Protein AF-A0A9D4ES83-F1 (afdb_monomer_lite)

Organism: Dreissena polymorpha (NCBI:txid45954)

Foldseek 3Di:
DAKAFEPVRQVPDPDRFDFAACVVVVDFDADPVRHGADFPGWGFDWDADPVQNVDTDGGIYTYHYDDPPCVLPRIDHDPVVLVVVLVVCVVDVPDPDDPLSVLSNVVVVDDDFDWFFPDQDKDKAFAQGKDKTKTKTFQDDPPPQKDWACDDDSPDSHGRPIDIDGWDDDPRMTIDIHIDTRNDNGMDIRHGD

pLDDT: mean 79.32, std 10.5, range [40.91, 94.38]

Radius of gyration: 18.33 Å; chains: 1; bounding box: 47×33×38 Å

Sequence (193 aa):
MVTTISETGLNSMSEKAEILHLDTLGLKLSTADGSLLKYCGYIEGTLCIPSMPHIALDVPILVIKDNSLNRDCPVIVGTNVIRLMRDMVSQNDSDVIPEEWNIAIASLNVTLFAAKLSSKRPVKLGPYETVSLNCVARGVNHAVANVVTENHDPSANYSVCPRVIKMQQHGNCCKIYVKVCNMTGKPIVLKPK

Secondary structure (DSSP, 8-state):
---EEEHHHHHTSSS-PPPB-GGGGT---B-TTSPBPP-SEEEEEEEEETTEEEEEEEEEEEEE---TTTTT-SEE--HHHHHHHHHHHTT-TT----HHHHHHHHGGGPPP-PEEES-SS-EEE-TT-EEEEEEEEES--TT--EEEE----TTSSS--S-EEEE--EETTEEEEEEEEE--SSS-EEE---

Structure (mmCIF, N/CA/C/O backbone):
data_AF-A0A9D4ES83-F1
#
_entry.id   AF-A0A9D4ES83-F1
#
loop_
_atom_site.group_PDB
_atom_site.id
_atom_site.type_symbol
_atom_site.label_atom_id
_atom_site.label_alt_id
_atom_site.label_comp_id
_atom_site.label_asym_id
_atom_site.label_entity_id
_atom_site.label_seq_id
_atom_site.pdbx_PDB_ins_code
_atom_site.Cartn_x
_atom_site.Cartn_y
_atom_site.Cartn_z
_atom_site.occupancy
_atom_site.B_iso_or_equiv
_atom_site.auth_seq_id
_atom_site.auth_comp_id
_atom_site.auth_asym_id
_atom_site.auth_atom_id
_atom_site.pdbx_PDB_model_num
ATOM 1 N N . MET A 1 1 ? -2.487 -4.903 -0.845 1.00 73.31 1 MET A N 1
ATOM 2 C CA . MET A 1 1 ? -2.554 -4.019 0.343 1.00 73.31 1 MET A CA 1
ATOM 3 C C . MET A 1 1 ? -3.929 -3.368 0.363 1.00 73.31 1 MET A C 1
ATOM 5 O O . MET A 1 1 ? -4.392 -2.996 -0.706 1.00 73.31 1 MET A O 1
ATOM 9 N N . VAL A 1 2 ? -4.606 -3.285 1.504 1.00 83.50 2 VAL A N 1
ATOM 10 C CA . VAL A 1 2 ? -5.899 -2.576 1.617 1.00 83.50 2 VAL A CA 1
ATOM 11 C C . VAL A 1 2 ? -5.623 -1.153 2.098 1.00 83.50 2 VAL A C 1
ATOM 13 O O . VAL A 1 2 ? -4.672 -0.967 2.853 1.00 83.50 2 VAL A O 1
ATOM 16 N N . THR A 1 3 ? -6.394 -0.168 1.637 1.00 90.12 3 THR A N 1
ATOM 17 C CA . THR A 1 3 ? -6.310 1.219 2.113 1.00 90.12 3 THR A CA 1
ATOM 18 C C . THR A 1 3 ? -6.580 1.276 3.610 1.00 90.12 3 THR A C 1
ATOM 20 O O . THR A 1 3 ? -7.524 0.648 4.093 1.00 90.12 3 THR A O 1
ATOM 23 N N . THR A 1 4 ? -5.759 2.019 4.345 1.00 91.62 4 THR A N 1
ATOM 24 C CA . THR A 1 4 ? -5.868 2.126 5.803 1.00 91.62 4 THR A CA 1
ATOM 25 C C . THR A 1 4 ? -5.910 3.573 6.265 1.00 91.62 4 THR A C 1
ATOM 27 O O . THR A 1 4 ? -5.232 4.411 5.673 1.00 91.62 4 THR A O 1
ATOM 30 N N . ILE A 1 5 ? -6.605 3.827 7.372 1.00 92.19 5 ILE A N 1
ATOM 31 C CA . ILE A 1 5 ? -6.514 5.056 8.163 1.00 92.19 5 ILE A CA 1
ATOM 32 C C . ILE A 1 5 ? -6.044 4.722 9.585 1.00 92.19 5 ILE A C 1
ATOM 34 O O . ILE A 1 5 ? -6.411 3.684 10.144 1.00 92.19 5 ILE A O 1
ATOM 38 N N . SER A 1 6 ? -5.198 5.568 10.164 1.00 92.56 6 SER A N 1
ATOM 39 C CA . SER A 1 6 ? -4.786 5.456 11.561 1.00 92.56 6 SER A CA 1
ATOM 40 C C . SER A 1 6 ? -5.933 5.823 12.503 1.00 92.56 6 SER A C 1
ATOM 42 O O . SER A 1 6 ? -6.805 6.623 12.166 1.00 92.56 6 SER A O 1
ATOM 44 N N . GLU A 1 7 ? -5.946 5.241 13.698 1.00 92.25 7 GLU A N 1
ATOM 45 C CA . GLU A 1 7 ? -6.955 5.530 14.721 1.00 92.25 7 GLU A CA 1
ATOM 46 C C . GLU A 1 7 ? -6.960 7.020 15.089 1.00 92.25 7 GLU A C 1
ATOM 48 O O . GLU A 1 7 ? -8.021 7.645 15.120 1.00 92.25 7 GLU A O 1
ATOM 53 N N . THR A 1 8 ? -5.782 7.628 15.270 1.00 91.81 8 THR A N 1
ATOM 54 C CA . THR A 1 8 ? -5.679 9.079 15.491 1.00 91.81 8 THR A CA 1
ATOM 55 C C . THR A 1 8 ? -6.139 9.881 14.270 1.00 91.81 8 THR A C 1
ATOM 57 O O . THR A 1 8 ? -6.789 10.913 14.431 1.00 91.81 8 THR A O 1
ATOM 60 N N . GLY A 1 9 ? -5.845 9.411 13.054 1.00 91.38 9 GLY A N 1
ATOM 61 C CA . GLY A 1 9 ? -6.275 10.053 11.810 1.00 91.38 9 GLY A CA 1
ATOM 62 C C . GLY A 1 9 ? -7.791 10.058 11.631 1.00 91.38 9 GLY A C 1
ATOM 63 O O . GLY A 1 9 ? -8.346 11.057 11.193 1.00 91.38 9 GLY A O 1
ATOM 64 N N . LEU A 1 10 ? -8.470 8.978 12.018 1.00 91.94 10 LEU A N 1
ATOM 65 C CA . LEU A 1 10 ? -9.931 8.921 12.012 1.00 91.94 10 LEU A CA 1
ATOM 66 C C . LEU A 1 10 ? -10.530 9.840 13.084 1.00 91.94 10 LEU A C 1
ATOM 68 O O . LEU A 1 10 ? -11.475 10.575 12.820 1.00 91.94 10 LEU A O 1
ATOM 72 N N . ASN A 1 11 ? -9.960 9.829 14.291 1.00 90.94 11 ASN A N 1
ATOM 73 C CA . ASN A 1 11 ? -10.453 10.628 15.415 1.00 90.94 11 ASN A CA 1
ATOM 74 C C . ASN A 1 11 ? -10.278 12.144 15.228 1.00 90.94 11 ASN A C 1
ATOM 76 O O . ASN A 1 11 ? -10.922 12.913 15.940 1.00 90.94 11 ASN A O 1
ATOM 80 N N . SER A 1 12 ? -9.409 12.581 14.313 1.00 90.12 12 SER A N 1
ATOM 81 C CA . SER A 1 12 ? -9.227 13.999 13.985 1.00 90.12 12 SER A CA 1
ATOM 82 C C . SER A 1 12 ? -10.229 14.522 12.949 1.00 90.12 12 SER A C 1
ATOM 84 O O . SER A 1 12 ? -10.304 15.734 12.743 1.00 90.12 12 SER A O 1
ATOM 86 N N . MET A 1 13 ? -11.009 13.641 12.314 1.00 87.75 13 MET A N 1
ATOM 87 C CA . MET A 1 13 ? -12.053 14.037 11.371 1.00 87.75 13 MET A CA 1
ATOM 88 C C . MET A 1 13 ? -13.221 14.707 12.105 1.00 87.75 13 MET A C 1
ATOM 90 O O . MET A 1 13 ? -13.598 14.316 13.210 1.00 87.75 13 MET A O 1
ATOM 94 N N . SER A 1 14 ? -13.808 15.732 11.482 1.00 82.00 14 SER A N 1
ATOM 95 C CA . SER A 1 14 ? -14.941 16.477 12.048 1.00 82.00 14 SER A CA 1
ATOM 96 C C . SER A 1 14 ? -16.205 15.629 12.168 1.00 82.00 14 SER A C 1
ATOM 98 O O . SER A 1 14 ? -16.997 15.818 13.090 1.00 82.00 14 SER A O 1
ATOM 100 N N . GLU A 1 15 ? -16.387 14.690 11.243 1.00 83.00 15 GLU A N 1
ATOM 101 C CA . GLU A 1 15 ? -17.497 13.748 11.234 1.00 83.00 15 GLU A CA 1
ATOM 102 C C . GLU A 1 15 ? -17.021 12.387 11.728 1.00 83.00 15 GLU A C 1
ATOM 104 O O . GLU A 1 15 ? -16.031 11.834 11.246 1.00 83.00 15 GLU A O 1
ATOM 109 N N . LYS A 1 16 ? -17.739 11.838 12.709 1.00 79.00 16 LYS A N 1
ATOM 110 C CA . LYS A 1 16 ? -17.454 10.501 13.218 1.00 79.00 16 LYS A CA 1
ATOM 111 C C . LYS A 1 16 ? -18.056 9.471 12.275 1.00 79.00 16 LYS A C 1
ATOM 113 O O . LYS A 1 16 ? -19.274 9.319 12.238 1.00 79.00 16 LYS A O 1
ATOM 118 N N . ALA A 1 17 ? -17.200 8.753 11.558 1.00 86.56 17 ALA A N 1
ATOM 119 C CA . ALA A 1 17 ? -17.617 7.579 10.807 1.00 86.56 17 ALA A CA 1
ATOM 120 C C . ALA A 1 17 ? -17.934 6.415 11.760 1.00 86.56 17 ALA A C 1
ATOM 122 O O . ALA A 1 17 ? -17.252 6.211 12.770 1.00 86.56 17 ALA A O 1
ATOM 123 N N . GLU A 1 18 ? -18.964 5.642 11.426 1.00 90.81 18 GLU A N 1
ATOM 124 C CA . GLU A 1 18 ? -19.267 4.396 12.122 1.00 90.81 18 GLU A CA 1
ATOM 125 C C . GLU A 1 18 ? -18.201 3.345 11.794 1.00 90.81 18 GLU A C 1
ATOM 127 O O . GLU A 1 18 ? -17.886 3.100 10.630 1.00 90.81 18 GLU A O 1
ATOM 132 N N . ILE A 1 19 ? -17.637 2.723 12.832 1.00 93.44 19 ILE A N 1
ATOM 133 C CA . ILE A 1 19 ? -16.677 1.632 12.669 1.00 93.44 19 ILE A CA 1
ATOM 134 C C . ILE A 1 19 ? -17.450 0.320 12.550 1.00 93.44 19 ILE A C 1
ATOM 136 O O . ILE A 1 19 ? -18.093 -0.127 13.497 1.00 93.44 19 ILE A O 1
ATOM 140 N N . LEU A 1 20 ? -17.323 -0.315 11.392 1.00 93.56 20 LEU A N 1
ATOM 141 C CA . LEU A 1 20 ? -17.905 -1.606 11.057 1.00 93.56 20 LEU A CA 1
ATOM 142 C C . LEU A 1 20 ? -16.878 -2.732 11.250 1.00 93.56 20 LEU A C 1
ATOM 144 O O . LEU A 1 20 ? -15.662 -2.512 11.274 1.00 93.56 20 LEU A O 1
ATOM 148 N N . HIS A 1 21 ? -17.352 -3.975 11.348 1.00 90.94 21 HIS A N 1
ATOM 149 C CA . HIS A 1 21 ? -16.491 -5.140 11.566 1.00 90.94 21 HIS A CA 1
ATOM 150 C C . HIS A 1 21 ? -16.561 -6.135 10.404 1.00 90.94 21 HIS A C 1
ATOM 152 O O . HIS A 1 21 ? -17.636 -6.472 9.915 1.00 90.94 21 HIS A O 1
ATOM 158 N N . LEU A 1 22 ? -15.400 -6.615 9.944 1.00 86.62 22 LEU A N 1
ATOM 159 C CA . LEU A 1 22 ? -15.302 -7.531 8.797 1.00 86.62 22 LEU A CA 1
ATOM 160 C C . LEU A 1 22 ? -15.757 -8.962 9.117 1.00 86.62 22 LEU A C 1
ATOM 162 O O . LEU A 1 22 ? -16.049 -9.734 8.204 1.00 86.62 22 LEU A O 1
ATOM 166 N N . ASP A 1 23 ? -15.812 -9.326 10.396 1.00 82.69 23 ASP A N 1
ATOM 167 C CA . ASP A 1 23 ? -16.318 -10.620 10.856 1.00 82.69 23 ASP A CA 1
ATOM 168 C C . ASP A 1 23 ? -17.802 -10.816 10.513 1.00 82.69 23 ASP A C 1
ATOM 170 O O . ASP A 1 23 ? -18.192 -11.926 10.154 1.00 82.69 23 ASP A O 1
ATOM 174 N N . THR A 1 24 ? -18.590 -9.738 10.498 1.00 84.75 24 THR A N 1
ATOM 175 C CA . THR A 1 24 ? -19.984 -9.727 10.020 1.00 84.75 24 THR A CA 1
ATOM 176 C C . THR A 1 24 ? -20.117 -10.145 8.552 1.00 84.75 24 THR A C 1
ATOM 178 O O . THR A 1 24 ? -21.147 -10.680 8.152 1.00 84.75 24 THR A O 1
ATOM 181 N N . LEU A 1 25 ? -19.051 -9.971 7.764 1.00 82.81 25 LEU A N 1
ATOM 182 C CA . LEU A 1 25 ? -18.971 -10.354 6.352 1.00 82.81 25 LEU A CA 1
ATOM 183 C C . LEU A 1 25 ? -18.285 -11.716 6.146 1.00 82.81 25 LEU A C 1
ATOM 185 O O . LEU A 1 25 ? -18.059 -12.133 5.012 1.00 82.81 25 LEU A O 1
ATOM 189 N N . GLY A 1 26 ? -17.888 -12.400 7.225 1.00 81.31 26 GLY A N 1
ATOM 190 C CA . GLY A 1 26 ? -17.103 -13.634 7.153 1.00 81.31 26 GLY A CA 1
ATOM 191 C C . GLY A 1 26 ? -15.682 -13.437 6.608 1.00 81.31 26 GLY A C 1
ATOM 192 O O . GLY A 1 26 ? -15.032 -14.408 6.216 1.00 81.31 26 GLY A O 1
ATOM 193 N N . LEU A 1 27 ? -15.178 -12.199 6.579 1.00 82.38 27 LEU A N 1
ATOM 194 C CA . LEU A 1 27 ? -13.859 -11.864 6.046 1.00 82.38 27 LEU A CA 1
ATOM 195 C C . LEU A 1 27 ? -12.796 -11.858 7.152 1.00 82.38 27 LEU A C 1
ATOM 197 O O . LEU A 1 27 ? -13.034 -11.458 8.290 1.00 82.38 27 LEU A O 1
ATOM 201 N N . LYS A 1 28 ? -11.578 -12.290 6.805 1.00 81.06 28 LYS A N 1
ATOM 202 C CA . LYS A 1 28 ? -10.407 -12.266 7.695 1.00 81.06 28 LYS A CA 1
ATOM 203 C C . LYS A 1 28 ? -9.234 -11.588 7.006 1.00 81.06 28 LYS A C 1
ATOM 205 O O . LYS A 1 28 ? -8.983 -11.815 5.825 1.00 81.06 28 LYS A O 1
ATOM 210 N N . LEU A 1 29 ? -8.497 -10.788 7.769 1.00 80.38 29 LEU A N 1
ATOM 211 C CA . LEU A 1 29 ? -7.293 -10.112 7.305 1.00 80.38 29 LEU A CA 1
ATOM 212 C C . LEU A 1 29 ? -6.050 -10.784 7.873 1.00 80.38 29 LEU A C 1
ATOM 214 O O . LEU A 1 29 ? -5.911 -10.943 9.088 1.00 80.38 29 LEU A O 1
ATOM 218 N N . SER A 1 30 ? -5.126 -11.116 6.978 1.00 77.81 30 SER A N 1
ATOM 219 C CA . SER A 1 30 ? -3.837 -11.701 7.323 1.00 77.81 30 SER A CA 1
ATOM 220 C C . SER A 1 30 ? -2.691 -10.803 6.871 1.00 77.81 30 SER A C 1
ATOM 222 O O . SER A 1 30 ? -2.757 -10.153 5.827 1.00 77.81 30 SER A O 1
ATOM 224 N N . THR A 1 31 ? -1.623 -10.779 7.658 1.00 73.62 31 THR A N 1
ATOM 225 C CA . THR A 1 31 ? -0.330 -10.210 7.279 1.00 73.62 31 THR A CA 1
ATOM 226 C C . THR A 1 31 ? 0.437 -11.173 6.374 1.00 73.62 31 THR A C 1
ATOM 228 O O . THR A 1 31 ? 0.082 -12.342 6.224 1.00 73.62 31 THR A O 1
ATOM 231 N N . ALA A 1 32 ? 1.527 -10.690 5.773 1.00 66.50 32 ALA A N 1
ATOM 232 C CA . ALA A 1 32 ? 2.348 -11.480 4.851 1.00 66.50 32 ALA A CA 1
ATOM 233 C C . ALA A 1 32 ? 2.975 -12.741 5.483 1.00 66.50 32 ALA A C 1
ATOM 235 O O . ALA A 1 32 ? 3.297 -13.684 4.769 1.00 66.50 32 ALA A O 1
ATOM 236 N N . ASP A 1 33 ? 3.132 -12.778 6.811 1.00 68.44 33 ASP A N 1
ATOM 237 C CA . ASP A 1 33 ? 3.592 -13.960 7.554 1.00 68.44 33 ASP A CA 1
ATOM 238 C C . ASP A 1 33 ? 2.462 -14.967 7.859 1.00 68.44 33 ASP A C 1
ATOM 240 O O . ASP A 1 33 ? 2.679 -15.937 8.584 1.00 68.44 33 ASP A O 1
ATOM 244 N N . GLY A 1 34 ? 1.249 -14.728 7.348 1.00 71.44 34 GLY A N 1
ATOM 245 C CA . GLY A 1 34 ? 0.062 -15.552 7.574 1.00 71.44 34 GLY A CA 1
ATOM 246 C C . GLY A 1 34 ? -0.629 -15.316 8.919 1.00 71.44 34 GLY A C 1
ATOM 247 O O . GLY A 1 34 ? -1.695 -15.884 9.156 1.00 71.44 34 GLY A O 1
ATOM 248 N N . SER A 1 35 ? -0.071 -14.482 9.803 1.00 78.12 35 SER A N 1
ATOM 249 C CA . SER A 1 35 ? -0.740 -14.142 11.061 1.00 78.12 35 SER A CA 1
ATOM 250 C C . SER A 1 35 ? -1.918 -13.190 10.839 1.00 78.12 35 SER A C 1
ATOM 252 O O . SER A 1 35 ? -2.045 -12.572 9.786 1.00 78.12 35 SER A O 1
ATOM 254 N N . LEU A 1 36 ? -2.836 -13.116 11.806 1.00 81.88 36 LEU A N 1
ATOM 255 C CA . LEU A 1 36 ? -3.987 -12.220 11.706 1.00 81.88 36 LEU A CA 1
ATOM 256 C C . LEU A 1 36 ? -3.545 -10.773 11.930 1.00 81.88 36 LEU A C 1
ATOM 258 O O . LEU A 1 36 ? -2.896 -10.459 12.934 1.00 81.88 36 LEU A O 1
ATOM 262 N N . LEU A 1 37 ? -3.936 -9.893 11.011 1.00 82.62 37 LEU A N 1
ATOM 263 C CA . LEU A 1 37 ? -3.742 -8.461 11.178 1.00 82.62 37 LEU A CA 1
ATOM 264 C C . LEU A 1 37 ? -4.674 -7.966 12.288 1.00 82.62 37 LEU A C 1
ATOM 266 O O . LEU A 1 37 ? -5.868 -8.258 12.277 1.00 82.62 37 LEU A O 1
ATOM 270 N N . LYS A 1 38 ? -4.138 -7.201 13.241 1.00 82.06 38 LYS A N 1
ATOM 271 C CA . LYS A 1 38 ? -4.949 -6.510 14.249 1.00 82.06 38 LYS A CA 1
ATOM 272 C C . LYS A 1 38 ? -5.427 -5.176 13.677 1.00 82.06 38 LYS A C 1
ATOM 274 O O . LYS A 1 38 ? -4.602 -4.373 13.251 1.00 82.06 38 LYS A O 1
ATOM 279 N N . TYR A 1 39 ? -6.732 -4.943 13.706 1.00 88.81 39 TYR A N 1
ATOM 280 C CA . TYR A 1 39 ? -7.387 -3.720 13.238 1.00 88.81 39 TYR A CA 1
ATOM 281 C C . TYR A 1 39 ? -8.548 -3.372 14.184 1.00 88.81 39 TYR A C 1
ATOM 283 O O . TYR A 1 39 ? -8.989 -4.233 14.949 1.00 88.81 39 TYR A O 1
ATOM 291 N N . CYS A 1 40 ? -8.994 -2.115 14.183 1.00 91.56 40 CYS A N 1
ATOM 292 C CA . CYS A 1 40 ? -10.108 -1.650 15.022 1.00 91.56 40 CYS A CA 1
ATOM 293 C C . CYS A 1 40 ? -11.464 -1.936 14.358 1.00 91.56 40 CYS A C 1
ATOM 295 O O . CYS A 1 40 ? -12.423 -2.310 15.023 1.00 91.56 40 CYS A O 1
ATOM 297 N N . GLY A 1 41 ? -11.506 -1.822 13.035 1.00 93.06 41 GLY A N 1
ATOM 298 C CA . GLY A 1 41 ? -12.648 -2.119 12.179 1.00 93.06 41 GLY A CA 1
ATOM 299 C C . GLY A 1 41 ? -12.375 -1.572 10.784 1.00 93.06 41 GLY A C 1
ATOM 300 O O . GLY A 1 41 ? -11.218 -1.330 10.434 1.00 93.06 41 GLY A O 1
ATOM 301 N N . TYR A 1 42 ? -13.412 -1.362 9.993 1.00 94.00 42 TYR A N 1
ATOM 302 C CA . TYR A 1 42 ? -13.334 -0.592 8.757 1.00 94.00 42 TYR A CA 1
ATOM 303 C C . TYR A 1 42 ? -14.416 0.481 8.755 1.00 94.00 42 TYR A C 1
ATOM 305 O O . TYR A 1 42 ? -15.401 0.375 9.479 1.00 94.00 42 TYR A O 1
ATOM 313 N N . ILE A 1 43 ? -14.212 1.508 7.948 1.00 94.38 43 ILE A N 1
ATOM 314 C CA . ILE A 1 43 ? -15.228 2.504 7.628 1.00 94.38 43 ILE A CA 1
ATOM 315 C C . ILE A 1 43 ? -15.512 2.429 6.132 1.00 94.38 43 ILE A C 1
ATOM 317 O O . ILE A 1 43 ? -14.635 2.058 5.344 1.00 94.38 43 ILE A O 1
ATOM 321 N N . GLU A 1 44 ? -16.719 2.800 5.741 1.00 91.94 44 GLU A N 1
ATOM 322 C CA . GLU A 1 44 ? -17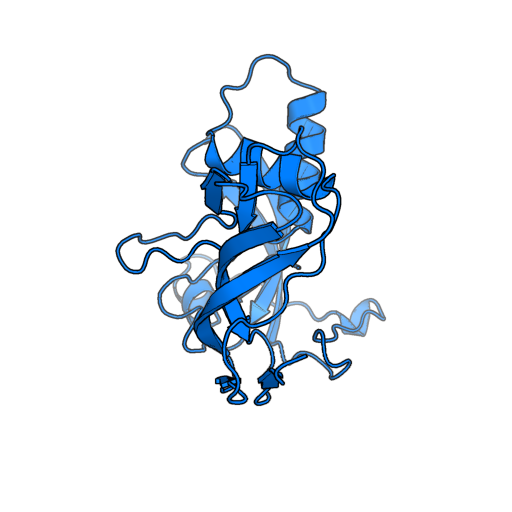.019 3.151 4.359 1.00 91.94 44 GLU A CA 1
ATOM 323 C C . GLU A 1 44 ? -16.832 4.657 4.223 1.00 91.94 44 GLU A C 1
ATOM 325 O O . GLU A 1 44 ? -17.336 5.428 5.042 1.00 91.94 44 GLU A O 1
ATOM 330 N N . GLY A 1 45 ? -16.041 5.083 3.244 1.00 89.12 45 GLY A N 1
ATOM 331 C CA . GLY A 1 45 ? -15.749 6.497 3.079 1.00 89.12 45 GLY A CA 1
ATOM 332 C C . GLY A 1 45 ? -15.371 6.854 1.657 1.00 89.12 45 GLY A C 1
ATOM 333 O O . GLY A 1 45 ? -14.869 6.027 0.892 1.00 89.12 45 GLY A O 1
ATOM 334 N N . THR A 1 46 ? -15.588 8.121 1.335 1.00 90.19 46 THR A N 1
ATOM 335 C CA . THR A 1 46 ? -15.202 8.705 0.058 1.00 90.19 46 THR A CA 1
ATOM 336 C C . THR A 1 46 ? -13.774 9.231 0.152 1.00 90.19 46 THR A C 1
ATOM 338 O O . THR A 1 46 ? -13.467 10.136 0.930 1.00 90.19 46 THR A O 1
ATOM 341 N N . LEU A 1 47 ? -12.875 8.662 -0.646 1.00 88.88 47 LEU A N 1
ATOM 342 C CA . LEU A 1 47 ? -11.502 9.128 -0.776 1.00 88.88 47 LEU A CA 1
ATOM 343 C C . LEU A 1 47 ? -11.416 10.168 -1.898 1.00 88.88 47 LEU A C 1
ATOM 345 O O . LEU A 1 47 ? -11.589 9.833 -3.070 1.00 88.88 47 LEU A O 1
ATOM 349 N N . CYS A 1 48 ? -11.081 11.404 -1.537 1.00 86.56 48 CYS A N 1
ATOM 350 C CA . CYS A 1 48 ? -10.771 12.472 -2.486 1.00 86.56 48 CYS A CA 1
ATOM 351 C C . CYS A 1 48 ? -9.255 12.621 -2.611 1.00 86.56 48 CYS A C 1
ATOM 353 O O . CYS A 1 48 ? -8.553 12.764 -1.606 1.00 86.56 48 CYS A O 1
ATOM 355 N N . ILE A 1 49 ? -8.736 12.600 -3.837 1.00 81.25 49 ILE A N 1
ATOM 356 C CA . ILE A 1 49 ? -7.298 12.727 -4.084 1.00 81.25 49 ILE A CA 1
ATOM 357 C C . ILE A 1 49 ? -6.985 14.206 -4.345 1.00 81.25 49 ILE A C 1
ATOM 359 O O . ILE A 1 49 ? -7.459 14.744 -5.341 1.00 81.25 49 ILE A O 1
ATOM 363 N N . PRO A 1 50 ? -6.167 14.888 -3.519 1.00 80.06 50 PRO A N 1
ATOM 364 C CA . PRO A 1 50 ? -5.952 16.332 -3.661 1.00 80.06 50 PRO A CA 1
ATOM 365 C C . PRO A 1 50 ? -5.413 16.765 -5.030 1.00 80.06 50 PRO A C 1
ATOM 367 O O . PRO A 1 50 ? -5.756 17.836 -5.520 1.00 80.06 50 PRO A O 1
ATOM 370 N N . SER A 1 51 ? -4.582 15.931 -5.659 1.00 76.81 51 SER A N 1
ATOM 371 C CA . SER A 1 51 ? -4.030 16.184 -6.994 1.00 76.81 51 SER A CA 1
ATOM 372 C C . SER A 1 51 ? -5.001 15.880 -8.140 1.00 76.81 51 SER A C 1
ATOM 374 O O . SER A 1 51 ? -4.691 16.191 -9.285 1.00 76.81 51 SER A O 1
ATOM 376 N N . MET A 1 52 ? -6.160 15.285 -7.847 1.00 79.38 52 MET A N 1
ATOM 377 C CA . MET A 1 52 ? -7.229 14.963 -8.796 1.00 79.38 52 MET A CA 1
ATOM 378 C C . MET A 1 52 ? -8.584 15.253 -8.127 1.00 79.38 52 MET A C 1
ATOM 380 O O . MET A 1 52 ? -9.310 14.327 -7.769 1.00 79.38 52 MET A O 1
ATOM 384 N N . PRO A 1 53 ? -8.918 16.536 -7.892 1.00 78.62 53 PRO A N 1
ATOM 385 C CA . PRO A 1 53 ? -10.049 16.934 -7.049 1.00 78.62 53 PRO A CA 1
ATOM 386 C C . PRO A 1 53 ? -11.418 16.551 -7.626 1.00 78.62 53 PRO A C 1
ATOM 388 O O . PRO A 1 53 ? -12.409 16.540 -6.902 1.00 78.62 53 PRO A O 1
ATOM 391 N N . HIS A 1 54 ? -11.486 16.243 -8.921 1.00 81.56 54 HIS A N 1
ATOM 392 C CA . HIS A 1 54 ? -12.681 15.741 -9.597 1.00 81.56 54 HIS A CA 1
ATOM 393 C C . HIS A 1 54 ? -12.918 14.243 -9.371 1.00 81.56 54 HIS A C 1
ATOM 395 O O . HIS A 1 54 ? -13.974 13.734 -9.737 1.00 81.56 54 HIS A O 1
ATOM 401 N N . ILE A 1 55 ? -11.956 13.542 -8.766 1.00 83.19 55 ILE A N 1
ATOM 402 C CA .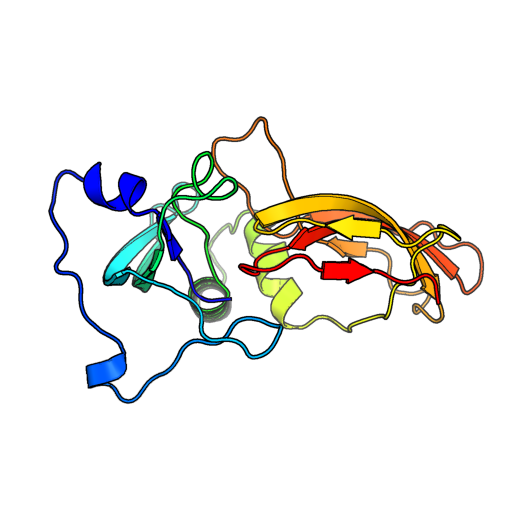 ILE A 1 55 ? -12.039 12.114 -8.488 1.00 83.19 55 ILE A CA 1
ATOM 403 C C . ILE A 1 55 ? -12.379 11.888 -7.017 1.00 83.19 55 ILE A C 1
ATOM 405 O O . ILE A 1 55 ? -11.606 12.213 -6.111 1.00 83.19 55 ILE A O 1
ATOM 409 N N . ALA A 1 56 ? -13.525 11.249 -6.810 1.00 86.81 56 ALA A N 1
ATOM 410 C CA . ALA A 1 56 ? -14.001 10.764 -5.527 1.00 86.81 56 ALA A CA 1
ATOM 411 C C . ALA A 1 56 ? -14.263 9.257 -5.633 1.00 86.81 56 ALA A C 1
ATOM 413 O O . ALA A 1 56 ? -14.929 8.801 -6.562 1.00 86.81 56 ALA A O 1
ATOM 414 N N . LEU A 1 57 ? -13.705 8.484 -4.701 1.00 89.50 57 LEU A N 1
ATOM 415 C CA . LEU A 1 57 ? -13.803 7.026 -4.698 1.00 89.50 57 LEU A CA 1
ATOM 416 C C . LEU A 1 57 ? -14.419 6.522 -3.400 1.00 89.50 57 LEU A C 1
ATOM 418 O O . LEU A 1 57 ? -13.795 6.632 -2.347 1.00 89.50 57 LEU A O 1
ATOM 422 N N . ASP A 1 58 ? -15.587 5.895 -3.490 1.00 90.69 58 ASP A N 1
ATOM 423 C CA . ASP A 1 58 ? -16.203 5.220 -2.350 1.00 90.69 58 ASP A CA 1
ATOM 424 C C . ASP A 1 58 ? -15.530 3.870 -2.125 1.00 90.69 58 ASP A C 1
ATOM 426 O O . ASP A 1 58 ? -15.591 2.961 -2.961 1.00 90.69 58 ASP A O 1
ATOM 430 N N . VAL A 1 59 ? -14.821 3.749 -1.005 1.00 90.56 59 VAL A N 1
ATOM 431 C CA . VAL A 1 59 ? -14.018 2.566 -0.701 1.00 90.56 59 VAL A CA 1
ATOM 432 C C . VAL A 1 59 ? -14.106 2.177 0.769 1.00 90.56 59 VAL A C 1
ATOM 434 O O . VAL A 1 59 ? -14.197 3.038 1.646 1.00 90.56 59 VAL A O 1
ATOM 437 N N . PRO A 1 60 ? -13.985 0.875 1.076 1.00 90.94 60 PRO A N 1
ATOM 438 C CA . PRO A 1 60 ? -13.723 0.448 2.437 1.00 90.94 60 PRO A CA 1
ATOM 439 C C . PRO A 1 60 ? -12.299 0.856 2.840 1.00 90.94 60 PRO A C 1
ATOM 441 O O . PRO A 1 60 ? -11.322 0.578 2.128 1.00 90.94 60 PRO A O 1
ATOM 444 N N . ILE A 1 61 ? -12.181 1.484 4.006 1.00 92.69 61 ILE A N 1
ATOM 445 C CA . ILE A 1 61 ? -10.920 1.932 4.599 1.00 92.69 61 ILE A CA 1
ATOM 446 C C . ILE A 1 61 ? -10.743 1.224 5.939 1.00 92.69 61 ILE A C 1
ATOM 448 O O . ILE A 1 61 ? -11.570 1.339 6.840 1.00 92.69 61 ILE A O 1
ATOM 452 N N . LEU A 1 62 ? -9.650 0.480 6.085 1.00 92.94 62 LEU A N 1
ATOM 453 C CA . LEU A 1 62 ? -9.366 -0.249 7.315 1.00 92.94 62 LEU A CA 1
ATOM 454 C C . LEU A 1 62 ? -8.836 0.698 8.397 1.00 92.94 62 LEU A C 1
ATOM 456 O O . LEU A 1 62 ? -7.844 1.392 8.179 1.00 92.94 62 LEU A O 1
ATOM 460 N N . VAL A 1 63 ? -9.431 0.667 9.583 1.00 93.25 63 VAL A N 1
ATOM 461 C CA . VAL A 1 63 ? -8.955 1.426 10.743 1.00 93.25 63 VAL A CA 1
ATOM 462 C C . VAL A 1 63 ? -7.911 0.597 11.477 1.00 93.25 63 VAL A C 1
ATOM 464 O O . VAL A 1 63 ? -8.206 -0.484 11.997 1.00 93.25 63 VAL A O 1
ATOM 467 N N . ILE A 1 64 ? -6.680 1.091 11.527 1.00 90.94 64 ILE A N 1
ATOM 468 C CA . ILE A 1 64 ? -5.560 0.417 12.190 1.00 90.94 64 ILE A CA 1
ATOM 469 C C . ILE A 1 64 ? -5.063 1.235 13.378 1.00 90.94 64 ILE A C 1
ATOM 471 O O . ILE A 1 64 ? -5.055 2.463 13.347 1.00 90.94 64 ILE A O 1
ATOM 475 N N . LYS A 1 65 ? -4.592 0.543 14.420 1.00 90.25 65 LYS A N 1
ATOM 476 C CA . LYS A 1 65 ? -3.965 1.209 15.565 1.00 90.25 65 LYS A CA 1
ATOM 477 C C . LYS A 1 65 ? -2.752 2.020 15.129 1.00 90.25 65 LYS A C 1
ATOM 479 O O . LYS A 1 65 ? -2.026 1.627 14.206 1.00 90.25 65 LYS A O 1
ATOM 484 N N . ASP A 1 66 ? -2.515 3.114 15.839 1.00 88.31 66 ASP A N 1
ATOM 485 C CA . ASP A 1 66 ? -1.346 3.946 15.599 1.00 88.31 66 ASP A CA 1
ATOM 486 C C . ASP A 1 66 ? -0.055 3.142 15.805 1.00 88.31 66 ASP A C 1
ATOM 488 O O . ASP A 1 66 ? 0.108 2.369 16.754 1.00 88.31 66 ASP A O 1
ATOM 492 N N . ASN A 1 67 ? 0.876 3.319 14.883 1.00 82.75 67 ASN A N 1
ATOM 493 C CA . ASN A 1 67 ? 2.206 2.739 14.880 1.00 82.75 67 ASN A CA 1
ATOM 494 C C . ASN A 1 67 ? 3.197 3.772 14.320 1.00 82.75 67 ASN A C 1
ATOM 496 O O . ASN A 1 67 ? 2.841 4.914 14.041 1.00 82.75 67 ASN A O 1
ATOM 500 N N . SER A 1 68 ? 4.470 3.402 14.211 1.00 79.31 68 SER A N 1
ATOM 501 C CA . SER A 1 68 ? 5.513 4.307 13.713 1.00 79.31 68 SER A CA 1
ATOM 502 C C . SER A 1 68 ? 5.279 4.773 12.277 1.00 79.31 68 SER A C 1
ATOM 504 O O . SER A 1 68 ? 5.674 5.881 11.945 1.00 79.31 68 SER A O 1
ATOM 506 N N . LEU A 1 69 ? 4.647 3.957 11.432 1.00 74.50 69 LEU A N 1
ATOM 507 C CA . LEU A 1 69 ? 4.455 4.270 10.018 1.00 74.50 69 LEU A CA 1
ATOM 508 C C . LEU A 1 69 ? 3.280 5.225 9.791 1.00 74.50 69 LEU A C 1
ATOM 510 O O . LEU A 1 69 ? 3.395 6.183 9.033 1.00 74.50 69 LEU A O 1
ATOM 514 N N . ASN A 1 70 ? 2.143 4.960 10.433 1.00 80.69 70 ASN A N 1
ATOM 515 C CA . ASN A 1 70 ? 0.910 5.715 10.193 1.00 80.69 70 ASN A CA 1
ATOM 516 C C . ASN A 1 70 ? 0.764 6.967 11.078 1.00 80.69 70 ASN A C 1
ATOM 518 O O . ASN A 1 70 ? -0.242 7.668 10.990 1.00 80.69 70 ASN A O 1
ATOM 522 N N . ARG A 1 71 ? 1.763 7.253 11.921 1.00 80.50 71 ARG A N 1
ATOM 523 C CA . ARG A 1 71 ? 1.832 8.493 12.700 1.00 80.50 71 ARG A CA 1
ATOM 524 C C . ARG A 1 71 ? 2.081 9.703 11.805 1.00 80.50 71 ARG A C 1
ATOM 526 O O . ARG A 1 71 ? 1.401 10.710 11.956 1.00 80.50 71 ARG A O 1
ATOM 533 N N . ASP A 1 72 ? 3.014 9.564 10.867 1.00 78.12 72 ASP A N 1
ATOM 534 C CA . ASP A 1 72 ? 3.384 10.633 9.933 1.00 78.12 72 ASP A CA 1
ATOM 535 C C . ASP A 1 72 ? 2.565 10.559 8.633 1.00 78.12 72 ASP A C 1
ATOM 537 O O . ASP A 1 72 ? 2.423 11.546 7.917 1.00 78.12 72 ASP A O 1
ATOM 541 N N . CYS A 1 73 ? 1.983 9.390 8.336 1.00 81.81 73 CYS A N 1
ATOM 542 C CA . CYS A 1 73 ? 1.117 9.168 7.182 1.00 81.81 73 CYS A CA 1
ATOM 543 C C . CYS A 1 73 ? -0.190 8.477 7.618 1.00 81.81 73 CYS A C 1
ATOM 545 O O . CYS A 1 73 ? -0.298 7.250 7.534 1.00 81.81 73 CYS A O 1
ATOM 547 N N . PRO A 1 74 ? -1.185 9.244 8.109 1.00 87.44 74 PRO A N 1
ATOM 548 C CA . PRO A 1 74 ? -2.417 8.692 8.672 1.00 87.44 74 PRO A CA 1
ATOM 549 C C . PRO A 1 74 ? -3.223 7.852 7.688 1.00 87.44 74 PRO A C 1
ATOM 551 O O . PRO A 1 74 ? -3.859 6.891 8.102 1.00 87.44 74 PRO A O 1
ATOM 554 N N . VAL A 1 75 ? -3.183 8.188 6.396 1.00 88.56 75 VAL A N 1
ATOM 555 C CA . VAL A 1 75 ? -3.888 7.463 5.334 1.00 88.56 75 VAL A CA 1
ATOM 556 C C . VAL A 1 75 ? -2.873 6.826 4.394 1.00 88.56 75 VAL A C 1
ATOM 558 O O . VAL A 1 75 ? -2.079 7.522 3.765 1.00 88.56 75 VAL A O 1
ATOM 561 N N . ILE A 1 76 ? -2.932 5.502 4.262 1.00 87.06 76 ILE A N 1
ATOM 562 C CA . ILE A 1 76 ? -2.102 4.736 3.326 1.00 87.06 76 ILE A CA 1
ATOM 563 C C . ILE A 1 76 ? -3.018 4.162 2.255 1.00 87.06 76 ILE A C 1
ATOM 565 O O . ILE A 1 76 ? -3.883 3.335 2.543 1.00 87.06 76 ILE A O 1
ATOM 569 N N . VAL A 1 77 ? -2.819 4.590 1.011 1.00 88.06 77 VAL A N 1
ATOM 570 C CA . VAL A 1 77 ? -3.612 4.133 -0.132 1.00 88.06 77 VAL A CA 1
ATOM 571 C C . VAL A 1 77 ? -3.177 2.729 -0.547 1.00 88.06 77 VAL A C 1
ATOM 573 O O . VAL A 1 77 ? -2.020 2.484 -0.883 1.00 88.06 77 VAL A O 1
ATOM 576 N N . GLY A 1 78 ? -4.121 1.791 -0.524 1.00 87.12 78 GLY A N 1
ATOM 577 C CA . GLY A 1 78 ? -3.904 0.404 -0.902 1.00 87.12 78 GLY A CA 1
ATOM 578 C C . GLY A 1 78 ? -4.231 0.109 -2.364 1.00 87.12 78 GLY A C 1
ATOM 579 O O . GLY A 1 78 ? -4.756 0.921 -3.124 1.00 87.12 78 GLY A O 1
ATOM 580 N N . THR A 1 79 ? -3.985 -1.140 -2.753 1.00 85.38 79 THR A N 1
ATOM 581 C CA . THR A 1 79 ? -4.262 -1.647 -4.102 1.00 85.38 79 THR A CA 1
ATOM 582 C C . THR A 1 79 ? -5.752 -1.684 -4.446 1.00 85.38 79 THR A C 1
ATOM 584 O O . THR A 1 79 ? -6.077 -1.731 -5.626 1.00 85.38 79 THR A O 1
ATOM 587 N N . ASN A 1 80 ? -6.661 -1.675 -3.463 1.00 86.62 80 ASN A N 1
ATOM 588 C CA . ASN A 1 80 ? -8.102 -1.563 -3.723 1.00 86.62 80 ASN A CA 1
ATOM 589 C C . ASN A 1 80 ? -8.448 -0.219 -4.378 1.00 86.62 80 ASN A C 1
ATOM 591 O O . ASN A 1 80 ? -9.184 -0.210 -5.354 1.00 86.62 80 ASN A O 1
ATOM 595 N N . VAL A 1 81 ? -7.847 0.882 -3.922 1.00 88.81 81 VAL A N 1
ATOM 596 C CA . VAL A 1 81 ? -8.030 2.209 -4.533 1.00 88.81 81 VAL A CA 1
ATOM 597 C C . VAL A 1 81 ? -7.283 2.315 -5.861 1.00 88.81 81 VAL A C 1
ATOM 599 O O . VAL A 1 81 ? -7.853 2.753 -6.853 1.00 88.81 81 VAL A O 1
ATOM 602 N N . ILE A 1 82 ? -6.024 1.864 -5.918 1.00 86.88 82 ILE A N 1
ATOM 603 C CA . ILE A 1 82 ? -5.203 1.968 -7.142 1.00 86.88 82 ILE A CA 1
ATOM 604 C C . ILE A 1 82 ? -5.848 1.205 -8.316 1.00 86.88 82 ILE A C 1
ATOM 606 O O . ILE A 1 82 ? -5.766 1.643 -9.461 1.00 86.88 82 ILE A O 1
ATOM 610 N N . ARG A 1 83 ? -6.525 0.078 -8.049 1.00 84.12 83 ARG A N 1
ATOM 611 C CA . ARG A 1 83 ? -7.275 -0.668 -9.075 1.00 84.12 83 ARG A CA 1
ATOM 612 C C . ARG A 1 83 ? -8.465 0.121 -9.617 1.00 84.12 83 ARG A C 1
ATOM 614 O O . ARG A 1 83 ? -8.613 0.180 -10.829 1.00 84.12 83 ARG A O 1
ATOM 621 N N . LEU A 1 84 ? -9.253 0.754 -8.746 1.00 86.56 84 LEU A N 1
ATOM 622 C CA . LEU A 1 84 ? -10.367 1.608 -9.175 1.00 86.56 84 LEU A CA 1
ATOM 623 C C . LEU A 1 84 ? -9.867 2.788 -10.014 1.00 86.56 84 LEU A C 1
ATOM 625 O O . LEU A 1 84 ? -10.425 3.070 -11.068 1.00 86.56 84 LEU A O 1
ATOM 629 N N . MET A 1 85 ? -8.758 3.407 -9.597 1.00 85.62 85 MET A N 1
ATOM 630 C CA . MET A 1 85 ? -8.095 4.457 -10.373 1.00 85.62 85 MET A CA 1
ATOM 631 C C . MET A 1 85 ? -7.710 3.983 -11.773 1.00 85.62 85 MET A C 1
ATOM 633 O O . MET A 1 85 ? -8.057 4.641 -12.746 1.00 85.62 85 MET A O 1
ATOM 637 N N . ARG A 1 86 ? -7.048 2.826 -11.903 1.00 85.50 86 ARG A N 1
ATOM 638 C CA . ARG A 1 86 ? -6.714 2.242 -13.214 1.00 85.50 86 ARG A CA 1
ATOM 639 C C . ARG A 1 86 ? -7.955 2.084 -14.092 1.00 85.50 86 ARG A C 1
ATOM 641 O O . ARG A 1 86 ? -7.899 2.390 -15.282 1.00 85.50 86 ARG A O 1
ATOM 648 N N . ASP A 1 87 ? -9.036 1.568 -13.519 1.00 83.19 87 ASP A N 1
ATOM 649 C CA . ASP A 1 87 ? -10.246 1.241 -14.271 1.00 83.19 87 ASP A CA 1
ATOM 650 C C . ASP A 1 87 ? -10.955 2.515 -14.760 1.00 83.19 87 ASP A C 1
ATOM 652 O O . ASP A 1 87 ? -11.369 2.556 -15.915 1.00 83.19 87 ASP A O 1
ATOM 656 N N . MET A 1 88 ? -10.996 3.581 -13.951 1.00 81.56 88 MET A N 1
ATOM 657 C CA . MET A 1 88 ? -11.515 4.891 -14.376 1.00 81.56 88 MET A CA 1
ATOM 658 C C . MET A 1 88 ? -10.646 5.549 -15.448 1.00 81.56 88 MET A C 1
ATOM 660 O O . MET A 1 88 ? -11.159 6.035 -16.451 1.00 81.56 88 MET A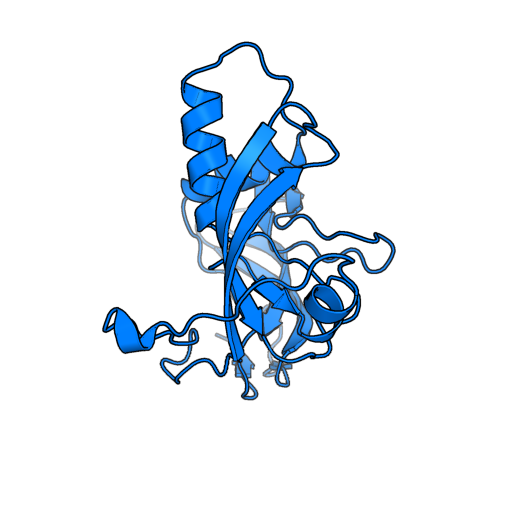 O 1
ATOM 664 N N . VAL A 1 89 ? -9.325 5.531 -15.264 1.00 77.88 89 VAL A N 1
ATOM 665 C CA . VAL A 1 89 ? -8.362 6.089 -16.226 1.00 77.88 89 VAL A CA 1
ATOM 666 C C . VAL A 1 89 ? -8.469 5.399 -17.583 1.00 77.88 89 VAL A C 1
ATOM 668 O O . VAL A 1 89 ? -8.419 6.049 -18.616 1.00 77.88 89 VAL A O 1
ATOM 671 N N . SER A 1 90 ? -8.666 4.080 -17.590 1.00 72.81 90 SER A N 1
ATOM 672 C CA . SER A 1 90 ? -8.815 3.315 -18.834 1.00 72.81 90 SER A CA 1
ATOM 673 C C . SER A 1 90 ? -10.111 3.645 -19.589 1.00 72.81 90 SER A C 1
ATOM 675 O O . SER A 1 90 ? -10.238 3.286 -20.756 1.00 72.81 90 SER A O 1
ATOM 677 N N . GLN A 1 91 ? -11.086 4.274 -18.926 1.00 68.69 91 GLN A N 1
ATOM 678 C CA . GLN A 1 91 ? -12.372 4.670 -19.509 1.00 68.69 91 GLN A CA 1
ATOM 679 C C . GLN A 1 91 ? -12.401 6.145 -19.933 1.00 68.69 91 GLN A C 1
ATOM 681 O O . GLN A 1 91 ? -13.161 6.490 -20.835 1.00 68.69 91 GLN A O 1
ATOM 686 N N . ASN A 1 92 ? -11.565 6.994 -19.325 1.00 65.00 92 ASN A N 1
ATOM 687 C CA . ASN A 1 92 ? -11.519 8.435 -19.559 1.00 65.00 92 ASN A CA 1
ATOM 688 C C . ASN A 1 92 ? -10.112 8.871 -20.004 1.00 65.00 92 ASN A C 1
ATOM 690 O O . ASN A 1 92 ? -9.254 9.181 -19.181 1.00 65.00 92 ASN A O 1
ATOM 694 N N . ASP A 1 93 ? -9.901 8.960 -21.321 1.00 59.09 93 ASP A N 1
ATOM 695 C CA . ASP A 1 93 ? -8.618 9.329 -21.955 1.00 59.09 93 ASP A CA 1
ATOM 696 C C . ASP A 1 93 ? -8.148 10.778 -21.674 1.00 59.09 93 ASP A C 1
ATOM 698 O O . ASP A 1 93 ? -7.055 11.169 -22.083 1.00 59.09 93 ASP A O 1
ATOM 702 N N . SER A 1 94 ? -8.962 11.614 -21.015 1.00 58.62 94 SER A N 1
ATOM 703 C CA . SER A 1 94 ? -8.725 13.062 -20.899 1.00 58.62 94 SER A CA 1
ATOM 704 C C . SER A 1 94 ? -8.112 13.536 -19.581 1.00 58.62 94 SER A C 1
ATOM 706 O O . SER A 1 94 ? -7.763 14.713 -19.475 1.00 58.62 94 SER A O 1
ATOM 708 N N . ASP A 1 95 ? -7.994 12.673 -18.572 1.00 66.94 95 ASP A N 1
ATOM 709 C CA . ASP A 1 95 ? -7.546 13.105 -17.249 1.00 66.94 95 ASP A CA 1
ATOM 710 C C . ASP A 1 95 ? -6.019 13.127 -17.147 1.00 66.94 95 ASP A C 1
ATOM 712 O O . ASP A 1 95 ? -5.331 12.122 -17.336 1.00 66.94 95 ASP A O 1
ATOM 716 N N . VAL A 1 96 ? -5.471 14.295 -16.798 1.00 74.38 96 VAL A N 1
ATOM 717 C CA . VAL A 1 96 ? -4.048 14.433 -16.470 1.00 74.38 96 VAL A CA 1
ATOM 718 C C . VAL A 1 96 ? -3.802 13.766 -15.121 1.00 74.38 96 VAL A C 1
ATOM 720 O O . VAL A 1 96 ? -4.022 14.352 -14.062 1.00 74.38 96 VAL A O 1
ATOM 723 N N . ILE A 1 97 ? -3.347 12.518 -15.164 1.00 80.19 97 ILE A N 1
ATOM 724 C CA . ILE A 1 97 ? -3.001 11.747 -13.971 1.00 80.19 97 ILE A CA 1
ATOM 725 C C . ILE A 1 97 ? -1.564 12.087 -13.566 1.00 80.19 97 ILE A C 1
ATOM 727 O O . ILE A 1 97 ? -0.666 12.016 -14.414 1.00 80.19 97 ILE A O 1
ATOM 731 N N . PRO A 1 98 ? -1.308 12.411 -12.286 1.00 82.88 98 PRO A N 1
ATOM 732 C CA . PRO A 1 98 ? 0.047 12.639 -11.802 1.00 82.88 98 PRO A CA 1
ATOM 733 C C . PRO A 1 98 ? 0.962 11.438 -12.070 1.00 82.88 98 PRO A C 1
ATOM 735 O O . PRO A 1 98 ? 0.526 10.281 -12.035 1.00 82.88 98 PRO A O 1
ATOM 738 N N . GLU A 1 99 ? 2.244 11.701 -12.319 1.00 79.00 99 GLU A N 1
ATOM 739 C CA . GLU A 1 99 ? 3.229 10.670 -12.664 1.00 79.00 99 GLU A CA 1
ATOM 740 C C . GLU A 1 99 ? 3.261 9.544 -11.619 1.00 79.00 99 GLU A C 1
ATOM 742 O O . GLU A 1 99 ? 3.284 8.364 -11.966 1.00 79.00 99 GLU A O 1
ATOM 747 N N . GLU A 1 100 ? 3.165 9.886 -10.337 1.00 78.25 100 GLU A N 1
ATOM 748 C CA . GLU A 1 100 ? 3.206 8.941 -9.223 1.00 78.25 100 GLU A CA 1
ATOM 749 C C . GLU A 1 100 ? 2.038 7.945 -9.263 1.00 78.25 100 GLU A C 1
ATOM 751 O O . GLU A 1 100 ? 2.216 6.759 -8.971 1.00 78.25 100 GLU A O 1
ATOM 756 N N . TRP A 1 101 ? 0.853 8.397 -9.682 1.00 81.88 101 TRP A N 1
ATOM 757 C CA . TRP A 1 101 ? -0.321 7.540 -9.855 1.00 81.88 101 TRP A CA 1
ATOM 758 C C . TRP A 1 101 ? -0.194 6.648 -11.084 1.00 81.88 101 TRP A C 1
ATOM 760 O O . TRP A 1 101 ? -0.517 5.462 -11.004 1.00 81.88 101 TRP A O 1
ATOM 770 N N . ASN A 1 102 ? 0.344 7.170 -12.189 1.00 80.56 102 ASN A N 1
ATOM 771 C CA . ASN A 1 102 ? 0.651 6.360 -13.368 1.00 80.56 102 ASN A CA 1
ATOM 772 C C . ASN A 1 102 ? 1.640 5.240 -13.035 1.00 80.56 102 ASN A C 1
ATOM 774 O O . ASN A 1 102 ? 1.439 4.092 -13.435 1.00 80.56 102 ASN A O 1
ATOM 778 N N . ILE A 1 103 ? 2.667 5.535 -12.238 1.00 77.88 103 ILE A N 1
ATOM 779 C CA . ILE A 1 103 ? 3.617 4.530 -11.756 1.00 77.88 103 ILE A CA 1
ATOM 780 C C . ILE A 1 103 ? 2.898 3.502 -10.871 1.00 77.88 103 ILE A C 1
ATOM 782 O O . ILE A 1 103 ? 3.088 2.298 -11.059 1.00 77.88 103 ILE A O 1
ATOM 786 N N . ALA A 1 104 ? 2.072 3.941 -9.918 1.00 79.12 104 ALA A N 1
ATOM 787 C CA . ALA A 1 104 ? 1.326 3.040 -9.040 1.00 79.12 104 ALA A CA 1
ATOM 788 C C . ALA A 1 104 ? 0.383 2.112 -9.825 1.00 79.12 104 ALA A C 1
ATOM 790 O O . ALA A 1 104 ? 0.353 0.907 -9.568 1.00 79.12 104 ALA A O 1
ATOM 791 N N . ILE A 1 105 ? -0.321 2.634 -10.829 1.00 82.06 105 ILE A N 1
ATOM 792 C CA . ILE A 1 105 ? -1.192 1.864 -11.726 1.00 82.06 105 ILE A CA 1
ATOM 793 C C . ILE A 1 105 ? -0.375 0.872 -12.558 1.00 82.06 105 ILE A C 1
ATOM 795 O O . ILE A 1 105 ? -0.692 -0.320 -12.579 1.00 82.06 105 ILE A O 1
ATOM 799 N N . ALA A 1 106 ? 0.707 1.327 -13.193 1.00 78.19 106 ALA A N 1
ATOM 800 C CA . ALA A 1 106 ? 1.594 0.469 -13.975 1.00 78.19 106 ALA A CA 1
ATOM 801 C C . ALA A 1 106 ? 2.201 -0.652 -13.115 1.00 78.19 106 ALA A C 1
ATOM 803 O O . ALA A 1 106 ? 2.360 -1.780 -13.587 1.00 78.19 106 ALA A O 1
ATOM 804 N N . SER A 1 107 ? 2.463 -0.377 -11.831 1.00 74.62 107 SER A N 1
ATOM 805 C CA . SER A 1 107 ? 2.990 -1.355 -10.874 1.00 74.62 107 SER A CA 1
ATOM 806 C C . SER A 1 107 ? 2.062 -2.553 -10.629 1.00 74.62 107 SER A C 1
ATOM 808 O O . SER A 1 107 ? 2.528 -3.599 -10.182 1.00 74.62 107 SER A O 1
ATOM 810 N N . LEU A 1 108 ? 0.771 -2.455 -10.970 1.00 75.12 108 LEU A N 1
ATOM 811 C CA . LEU A 1 108 ? -0.163 -3.582 -10.877 1.00 75.12 108 LEU A CA 1
ATOM 812 C C . LEU A 1 108 ? 0.130 -4.692 -11.901 1.00 75.12 108 LEU A C 1
ATOM 814 O O . LEU A 1 108 ? -0.249 -5.836 -11.659 1.00 75.12 108 LEU A O 1
ATOM 818 N N . ASN A 1 109 ? 0.810 -4.372 -13.008 1.00 71.31 109 ASN A N 1
ATOM 819 C CA . ASN A 1 109 ? 1.075 -5.276 -14.135 1.00 71.31 109 ASN A CA 1
ATOM 820 C C . ASN A 1 109 ? 2.584 -5.518 -14.355 1.00 71.31 109 ASN A C 1
ATOM 822 O O . ASN A 1 109 ? 3.042 -5.640 -15.492 1.00 71.31 109 ASN A O 1
ATOM 826 N N . VAL A 1 110 ? 3.387 -5.559 -13.286 1.00 67.19 110 VAL A N 1
ATOM 827 C CA . VAL A 1 110 ? 4.849 -5.701 -13.409 1.00 67.19 110 VAL A CA 1
ATOM 828 C C . VAL A 1 110 ? 5.321 -7.147 -13.411 1.00 67.19 110 VAL A C 1
ATOM 830 O O . VAL A 1 110 ? 4.822 -8.008 -12.688 1.00 67.19 110 VAL A O 1
ATOM 833 N N . THR A 1 111 ? 6.378 -7.391 -14.184 1.00 68.38 111 THR A N 1
ATOM 834 C CA . THR A 1 111 ? 7.185 -8.603 -14.038 1.00 68.38 111 THR A CA 1
ATOM 835 C C . THR A 1 111 ? 7.995 -8.507 -12.747 1.00 68.38 111 THR A C 1
ATOM 837 O O . THR A 1 111 ? 8.702 -7.524 -12.520 1.00 68.38 111 THR A O 1
ATOM 840 N N . LEU A 1 112 ? 7.893 -9.527 -11.896 1.00 71.88 112 LEU A N 1
ATOM 841 C CA . LEU A 1 112 ? 8.632 -9.590 -10.639 1.00 71.88 112 LEU A CA 1
ATOM 842 C C . LEU A 1 112 ? 10.008 -10.218 -10.854 1.00 71.88 112 LEU A C 1
ATOM 844 O O . LEU A 1 112 ? 10.139 -11.257 -11.500 1.00 71.88 112 LEU A O 1
ATOM 848 N N . PHE A 1 113 ? 11.028 -9.626 -10.235 1.00 73.69 113 PHE A N 1
ATOM 849 C CA . PHE A 1 113 ? 12.381 -10.172 -10.215 1.00 73.69 113 PHE A CA 1
ATOM 850 C C . PHE A 1 113 ? 12.842 -10.351 -8.773 1.00 73.69 113 PHE A C 1
ATOM 852 O O . PHE A 1 113 ? 12.682 -9.463 -7.935 1.00 73.69 113 PHE A O 1
ATOM 859 N N . ALA A 1 114 ? 13.449 -11.499 -8.477 1.00 77.19 114 ALA A N 1
ATOM 860 C CA . ALA A 1 114 ? 14.026 -11.734 -7.164 1.00 77.19 114 ALA A CA 1
ATOM 861 C C . ALA A 1 114 ? 15.326 -10.929 -7.010 1.00 77.19 114 ALA A C 1
ATOM 863 O O . ALA A 1 114 ? 16.312 -11.167 -7.712 1.00 77.19 114 ALA A O 1
ATOM 864 N N . ALA A 1 115 ? 15.340 -10.001 -6.056 1.00 79.62 115 ALA A N 1
ATOM 865 C CA . ALA A 1 115 ? 16.547 -9.305 -5.635 1.00 79.62 115 ALA A CA 1
ATOM 866 C C . ALA A 1 115 ? 17.139 -9.995 -4.397 1.00 79.62 115 ALA A C 1
ATOM 868 O O . ALA A 1 115 ? 16.425 -10.344 -3.457 1.00 79.62 115 ALA A O 1
ATOM 869 N N . LYS A 1 116 ? 18.455 -10.212 -4.394 1.00 84.44 116 LYS A N 1
ATOM 870 C CA . LYS A 1 116 ? 19.186 -10.797 -3.264 1.00 84.44 116 LYS A CA 1
ATOM 871 C C . LYS A 1 116 ? 19.902 -9.718 -2.473 1.00 84.44 116 LYS A C 1
ATOM 873 O O . LYS A 1 116 ? 20.444 -8.787 -3.056 1.00 84.44 116 LYS A O 1
ATOM 878 N N . LEU A 1 117 ? 19.968 -9.875 -1.156 1.00 85.12 117 LEU A N 1
ATOM 879 C CA . LEU A 1 117 ? 20.741 -8.980 -0.303 1.00 85.12 117 LEU A CA 1
ATOM 880 C C . LEU A 1 117 ? 22.231 -9.033 -0.685 1.00 85.12 117 LEU A C 1
ATOM 882 O O . LEU A 1 117 ? 22.805 -10.114 -0.790 1.00 85.12 117 LEU A O 1
ATOM 886 N N . SER A 1 118 ? 22.870 -7.874 -0.861 1.00 84.94 118 SER A N 1
ATOM 887 C CA . SER A 1 118 ? 24.309 -7.807 -1.181 1.00 84.94 118 SER A CA 1
ATOM 888 C C . SER A 1 118 ? 25.198 -8.081 0.038 1.00 84.94 118 SER A C 1
ATOM 890 O O . SER A 1 118 ? 26.371 -8.422 -0.099 1.00 84.94 118 SER A O 1
ATOM 892 N N . SER A 1 119 ? 24.654 -7.887 1.241 1.00 80.88 119 SER A N 1
ATOM 893 C CA . SER A 1 119 ? 25.351 -8.095 2.509 1.00 80.88 119 SER A CA 1
ATOM 894 C C . SER A 1 119 ? 25.490 -9.581 2.839 1.00 80.88 119 SER A C 1
ATOM 896 O O . SER A 1 119 ? 24.559 -10.359 2.653 1.00 80.88 119 SER A O 1
ATOM 898 N N . LYS A 1 120 ? 26.634 -9.950 3.426 1.00 80.62 120 LYS A N 1
ATOM 899 C CA . LYS A 1 120 ? 26.884 -11.281 4.007 1.00 80.62 120 LYS A CA 1
ATOM 900 C C . LYS A 1 120 ? 26.306 -11.449 5.418 1.00 80.62 120 LYS A C 1
ATOM 902 O O . LYS A 1 120 ? 26.382 -12.540 5.973 1.00 80.62 120 LYS A O 1
ATOM 907 N N . ARG A 1 121 ? 25.771 -10.384 6.024 1.00 85.50 121 ARG A N 1
ATOM 908 C CA . ARG A 1 121 ? 25.159 -10.417 7.361 1.00 85.50 121 ARG A CA 1
ATOM 909 C C . ARG A 1 121 ? 23.633 -10.382 7.248 1.00 85.50 121 ARG A C 1
ATOM 911 O O . ARG A 1 121 ? 23.131 -9.605 6.434 1.00 85.50 121 ARG A O 1
ATOM 918 N N . PRO A 1 122 ? 22.902 -11.170 8.059 1.00 87.62 122 PRO A N 1
ATOM 919 C CA . PRO A 1 122 ? 21.456 -11.040 8.165 1.00 87.62 122 PRO A CA 1
ATOM 920 C C . PRO A 1 122 ? 21.060 -9.632 8.596 1.00 87.62 122 PRO A C 1
ATOM 922 O O . PRO A 1 122 ? 21.715 -9.039 9.453 1.00 87.62 122 PRO A O 1
ATOM 925 N N . VAL A 1 123 ? 19.972 -9.124 8.027 1.00 88.38 123 VAL A N 1
ATOM 926 C CA . VAL A 1 123 ? 19.363 -7.866 8.464 1.00 88.38 123 VAL A CA 1
ATOM 927 C C . VAL A 1 123 ? 18.085 -8.203 9.209 1.00 88.38 123 VAL A C 1
ATOM 929 O O . VAL A 1 123 ? 17.204 -8.876 8.671 1.00 88.38 123 VAL A O 1
ATOM 932 N N . LYS A 1 124 ? 18.006 -7.772 10.466 1.00 89.56 124 LYS A N 1
ATOM 933 C CA . LYS A 1 124 ? 16.806 -7.890 11.290 1.00 89.56 124 LYS A CA 1
ATOM 934 C C . LYS A 1 124 ? 16.050 -6.573 11.200 1.00 89.56 124 LYS A C 1
ATOM 936 O O . LYS A 1 124 ? 16.649 -5.535 11.444 1.00 89.56 124 LYS A O 1
ATOM 941 N N . LEU A 1 125 ? 14.771 -6.641 10.858 1.00 87.06 125 LEU A N 1
ATOM 942 C CA . LEU A 1 125 ? 13.864 -5.501 10.890 1.00 87.06 125 LEU A CA 1
ATOM 943 C C . LEU A 1 125 ? 12.846 -5.768 11.994 1.00 87.06 125 LEU A C 1
ATOM 945 O O . LEU A 1 125 ? 12.226 -6.837 12.028 1.00 87.06 12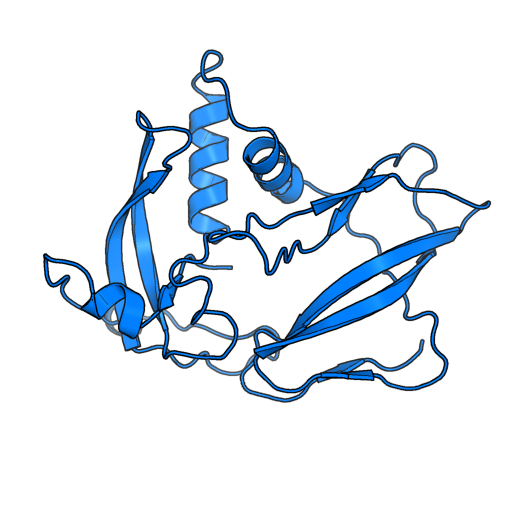5 LEU A O 1
ATOM 949 N N . GLY A 1 126 ? 12.690 -4.824 12.909 1.00 80.94 126 GLY A N 1
ATOM 950 C CA . GLY A 1 126 ? 11.627 -4.814 13.901 1.00 80.94 126 GLY A CA 1
ATOM 951 C C . GLY A 1 126 ? 10.245 -4.610 13.267 1.00 80.94 126 GLY A C 1
ATOM 952 O O . GLY A 1 126 ? 10.147 -4.303 12.077 1.00 80.94 126 GLY A O 1
ATOM 953 N N . PRO A 1 127 ? 9.160 -4.830 14.028 1.00 77.88 127 PRO A N 1
ATOM 954 C CA . PRO A 1 127 ? 7.801 -4.526 13.581 1.00 77.88 127 PRO A CA 1
ATOM 955 C C . PRO A 1 127 ? 7.663 -3.059 13.156 1.00 77.88 127 PRO A C 1
ATOM 957 O O . PRO A 1 127 ? 8.134 -2.181 13.876 1.00 77.88 127 PRO A O 1
ATOM 960 N N . TYR A 1 128 ? 6.997 -2.803 12.028 1.00 70.56 128 TYR A N 1
ATOM 961 C CA . TYR A 1 128 ? 6.729 -1.459 11.481 1.00 70.56 128 TYR A CA 1
ATOM 962 C C . TYR A 1 128 ? 7.986 -0.611 11.224 1.00 70.56 128 TYR A C 1
ATOM 964 O O . TYR A 1 128 ? 7.930 0.620 11.183 1.00 70.56 128 TYR A O 1
ATOM 972 N N . GLU A 1 129 ? 9.132 -1.274 11.056 1.00 77.00 129 GLU A N 1
ATOM 973 C CA . GLU A 1 129 ? 10.409 -0.644 10.740 1.00 77.00 129 GLU A CA 1
ATOM 974 C C . GLU A 1 129 ? 10.636 -0.621 9.227 1.00 77.00 129 GLU A C 1
ATOM 976 O O . GLU A 1 129 ? 10.343 -1.589 8.522 1.00 77.00 129 GLU A O 1
ATOM 981 N N . THR A 1 130 ? 11.219 0.470 8.736 1.00 77.06 130 THR A N 1
ATOM 982 C CA . THR A 1 130 ? 11.675 0.582 7.350 1.00 77.06 130 THR A CA 1
ATOM 983 C C . THR A 1 130 ? 13.190 0.675 7.323 1.00 77.06 130 THR A C 1
ATOM 985 O O . THR A 1 130 ? 13.777 1.545 7.962 1.00 77.06 130 THR A O 1
ATOM 988 N N . VAL A 1 131 ? 13.833 -0.183 6.534 1.00 81.38 131 VAL A N 1
ATOM 989 C CA . VAL A 1 131 ? 15.282 -0.139 6.314 1.00 81.38 131 VAL A CA 1
ATOM 990 C C . VAL A 1 131 ? 15.576 -0.053 4.829 1.00 81.38 131 VAL A C 1
ATOM 992 O O . VAL A 1 131 ? 14.832 -0.558 3.989 1.00 81.38 131 VAL A O 1
ATOM 995 N N . SER A 1 132 ? 16.688 0.583 4.492 1.00 82.12 132 SER A N 1
ATOM 996 C CA . SER A 1 132 ? 17.160 0.640 3.116 1.00 82.12 132 SER A CA 1
ATOM 997 C C . SER A 1 132 ? 18.301 -0.350 2.900 1.00 82.12 132 SER A C 1
ATOM 999 O O . SER A 1 132 ? 19.250 -0.397 3.682 1.00 82.12 132 SER A O 1
ATOM 1001 N N . LEU A 1 133 ? 18.204 -1.156 1.846 1.00 84.19 133 LEU A N 1
ATOM 1002 C CA . LEU A 1 133 ? 19.084 -2.289 1.586 1.00 84.19 133 LEU A CA 1
ATOM 1003 C C . LEU A 1 133 ? 19.719 -2.189 0.207 1.00 84.19 133 LEU A C 1
ATOM 1005 O O . LEU A 1 133 ? 19.069 -1.868 -0.784 1.00 84.19 133 LEU A O 1
ATOM 1009 N N . ASN A 1 134 ? 20.991 -2.569 0.137 1.00 86.31 134 ASN A N 1
ATOM 1010 C CA . ASN A 1 134 ? 21.659 -2.816 -1.131 1.00 86.31 134 ASN A CA 1
ATOM 1011 C C . ASN A 1 134 ? 21.362 -4.239 -1.595 1.00 86.31 134 ASN A C 1
ATOM 1013 O O . ASN A 1 134 ? 21.799 -5.211 -0.966 1.00 86.31 134 ASN A O 1
ATOM 1017 N N . CYS A 1 135 ? 20.696 -4.371 -2.732 1.00 85.06 135 CYS A N 1
ATOM 1018 C CA . CYS A 1 135 ? 20.316 -5.647 -3.316 1.00 85.06 135 CYS A CA 1
ATOM 1019 C C . CYS A 1 135 ? 20.940 -5.834 -4.706 1.00 85.06 135 CYS A C 1
ATOM 1021 O O . CYS A 1 135 ? 21.268 -4.874 -5.398 1.00 85.06 135 CYS A O 1
ATOM 1023 N N . VAL A 1 136 ? 21.088 -7.089 -5.124 1.00 86.94 136 VAL A N 1
ATOM 1024 C CA . VAL A 1 136 ? 21.488 -7.483 -6.476 1.00 86.94 136 VAL A CA 1
ATOM 1025 C C . VAL A 1 136 ? 20.359 -8.291 -7.096 1.00 86.94 136 VAL A C 1
ATOM 1027 O O . VAL A 1 136 ? 20.027 -9.372 -6.607 1.00 86.94 136 VAL A O 1
ATOM 1030 N N . ALA A 1 137 ? 19.795 -7.795 -8.190 1.00 84.81 137 ALA A N 1
ATOM 1031 C CA . ALA A 1 137 ? 18.911 -8.568 -9.051 1.00 84.81 137 ALA A CA 1
ATOM 1032 C C . ALA A 1 137 ? 19.741 -9.257 -10.145 1.00 84.81 137 ALA A C 1
ATOM 1034 O O . ALA A 1 137 ? 20.696 -8.675 -10.669 1.00 84.81 137 ALA A O 1
ATOM 1035 N N . ARG A 1 138 ? 19.406 -10.507 -10.475 1.00 82.88 138 ARG A N 1
ATOM 1036 C CA . ARG A 1 138 ? 20.043 -11.285 -11.553 1.00 82.88 138 ARG A CA 1
ATOM 1037 C C . ARG A 1 138 ? 18.991 -11.748 -12.551 1.00 82.88 138 ARG A C 1
ATOM 1039 O O . ARG A 1 138 ? 17.860 -12.002 -12.152 1.00 82.88 138 ARG A O 1
ATOM 1046 N N . GLY A 1 139 ? 19.382 -11.894 -13.817 1.00 75.12 139 GLY A N 1
ATOM 1047 C CA . GLY A 1 139 ? 18.476 -12.361 -14.876 1.00 75.12 139 GLY A CA 1
ATOM 1048 C C . GLY A 1 139 ? 17.403 -11.337 -15.251 1.00 75.12 139 GLY A C 1
ATOM 1049 O O . GLY A 1 139 ? 16.340 -11.707 -15.738 1.00 75.12 139 GLY A O 1
ATOM 1050 N N . VAL A 1 140 ? 17.666 -10.055 -14.991 1.00 77.50 140 VAL A N 1
ATOM 1051 C CA . VAL A 1 140 ? 16.785 -8.970 -15.422 1.00 77.50 140 VAL A CA 1
ATOM 1052 C C . VAL A 1 140 ? 17.001 -8.749 -16.915 1.00 77.50 140 VAL A C 1
ATOM 1054 O O . VAL A 1 140 ? 18.142 -8.646 -17.360 1.00 77.50 140 VAL A O 1
ATOM 1057 N N . ASN A 1 141 ? 15.912 -8.704 -17.685 1.00 77.75 141 ASN A N 1
ATOM 1058 C CA . ASN A 1 141 ? 15.972 -8.459 -19.123 1.00 77.75 141 ASN A CA 1
ATOM 1059 C C . ASN A 1 141 ? 16.639 -7.094 -19.398 1.00 77.75 141 ASN A C 1
ATOM 1061 O O . ASN A 1 141 ? 16.331 -6.103 -18.734 1.00 77.75 141 ASN A O 1
ATOM 1065 N N . HIS A 1 142 ? 17.540 -7.036 -20.380 1.00 75.38 142 HIS A N 1
ATOM 1066 C CA . HIS A 1 142 ? 18.231 -5.807 -20.781 1.00 75.38 142 HIS A CA 1
ATOM 1067 C C . HIS A 1 142 ? 17.298 -4.684 -21.250 1.00 75.38 142 HIS A C 1
ATOM 1069 O O . HIS A 1 142 ? 17.658 -3.515 -21.154 1.00 75.38 142 HIS A O 1
ATOM 1075 N N . ALA A 1 143 ? 16.083 -5.017 -21.686 1.00 77.88 143 ALA A N 1
ATOM 1076 C CA . ALA A 1 143 ? 15.049 -4.039 -22.015 1.00 77.88 143 ALA A CA 1
ATOM 1077 C C . ALA A 1 143 ? 14.457 -3.326 -20.780 1.00 77.88 143 ALA A C 1
ATOM 1079 O O . ALA A 1 143 ? 13.779 -2.309 -20.921 1.00 77.88 143 ALA A O 1
ATOM 1080 N N . VAL A 1 144 ? 14.686 -3.832 -19.562 1.00 75.38 144 VAL A N 1
ATOM 1081 C CA . VAL A 1 144 ? 14.168 -3.223 -18.329 1.00 75.38 144 VAL A CA 1
ATOM 1082 C C . VAL A 1 144 ? 15.061 -2.049 -17.927 1.00 75.38 144 VAL A C 1
ATOM 1084 O O . VAL A 1 144 ? 16.108 -2.226 -17.302 1.00 75.38 144 VAL A O 1
ATOM 1087 N N . ALA A 1 145 ? 14.624 -0.839 -18.277 1.00 75.19 145 ALA A N 1
ATOM 1088 C CA . ALA A 1 145 ? 15.314 0.407 -17.940 1.00 75.19 145 ALA A CA 1
ATOM 1089 C C . ALA A 1 145 ? 14.947 0.953 -16.549 1.00 75.19 145 ALA A C 1
ATOM 1091 O O . ALA A 1 145 ? 15.739 1.668 -15.936 1.00 75.19 145 ALA A O 1
ATOM 1092 N N . ASN A 1 146 ? 13.760 0.614 -16.042 1.00 75.69 146 ASN A N 1
ATOM 1093 C CA . ASN A 1 146 ? 13.193 1.180 -14.821 1.00 75.69 146 ASN A CA 1
ATOM 1094 C C . ASN A 1 146 ? 12.661 0.071 -13.909 1.00 75.69 146 ASN A C 1
ATOM 1096 O O . ASN A 1 146 ? 12.034 -0.877 -14.381 1.00 75.69 146 ASN A O 1
ATOM 1100 N N . VAL A 1 147 ? 12.888 0.208 -12.604 1.00 74.75 147 VAL A N 1
ATOM 1101 C CA . VAL A 1 147 ? 12.330 -0.669 -11.565 1.00 74.75 147 VAL A CA 1
ATOM 1102 C C . VAL A 1 147 ? 11.561 0.164 -10.566 1.00 74.75 147 VAL A C 1
ATOM 1104 O O . VAL A 1 147 ? 11.943 1.281 -10.232 1.00 74.75 147 VAL A O 1
ATOM 1107 N N . VAL A 1 148 ? 10.477 -0.418 -10.083 1.00 70.81 148 VAL A N 1
ATOM 1108 C CA . VAL A 1 148 ? 9.570 0.186 -9.125 1.00 70.81 148 VAL A CA 1
ATOM 1109 C C . VAL A 1 148 ? 9.857 -0.403 -7.737 1.00 70.81 148 VAL A C 1
ATOM 1111 O O . VAL A 1 148 ? 9.856 -1.623 -7.575 1.00 70.81 148 VAL A O 1
ATOM 1114 N N . THR A 1 149 ? 10.140 0.439 -6.742 1.00 70.06 149 THR A N 1
ATOM 1115 C CA . THR A 1 149 ? 10.404 0.047 -5.342 1.00 70.06 149 THR A CA 1
ATOM 1116 C C . THR A 1 149 ? 9.529 0.837 -4.376 1.00 70.06 149 THR A C 1
ATOM 1118 O O . THR A 1 149 ? 8.972 1.862 -4.747 1.00 70.06 149 THR A O 1
ATOM 1121 N N . GLU A 1 150 ? 9.440 0.435 -3.108 1.00 63.81 150 GLU A N 1
ATOM 1122 C CA . GLU A 1 150 ? 8.766 1.259 -2.095 1.00 63.81 150 GLU A CA 1
ATOM 1123 C C . GLU A 1 150 ? 9.419 2.652 -1.987 1.00 63.81 150 GLU A C 1
ATOM 1125 O O . GLU A 1 150 ? 10.650 2.789 -2.019 1.00 63.81 150 GLU A O 1
ATOM 1130 N N . ASN A 1 151 ? 8.580 3.688 -1.895 1.00 58.12 151 ASN A N 1
ATOM 1131 C CA . ASN A 1 151 ? 8.996 5.059 -1.625 1.00 58.12 151 ASN A CA 1
ATOM 1132 C C . ASN A 1 151 ? 8.836 5.353 -0.130 1.00 58.12 151 ASN A C 1
ATOM 1134 O O . ASN A 1 151 ? 7.881 4.905 0.494 1.00 58.12 151 ASN A O 1
ATOM 1138 N N . HIS A 1 152 ? 9.754 6.129 0.434 1.00 53.59 152 HIS A N 1
ATOM 1139 C CA . HIS A 1 152 ? 9.541 6.742 1.740 1.00 53.59 152 HIS A CA 1
ATOM 1140 C C . HIS A 1 152 ? 10.336 8.040 1.761 1.00 53.59 152 HIS A C 1
ATOM 1142 O O . HIS A 1 152 ? 11.565 8.005 1.893 1.00 53.59 152 HIS A O 1
ATOM 1148 N N . ASP A 1 153 ? 9.644 9.152 1.553 1.00 56.28 153 ASP A N 1
ATOM 1149 C CA . ASP A 1 153 ? 10.187 10.488 1.759 1.00 56.28 153 ASP A CA 1
ATOM 1150 C C . ASP A 1 153 ? 9.730 10.979 3.142 1.00 56.28 153 ASP A C 1
ATOM 1152 O O . ASP A 1 153 ? 8.537 11.215 3.322 1.00 56.28 153 ASP A O 1
ATOM 1156 N N . PRO A 1 154 ? 10.635 11.088 4.132 1.00 50.22 154 PRO A N 1
ATOM 1157 C CA . PRO A 1 154 ? 10.281 11.558 5.468 1.00 50.22 154 PRO A CA 1
ATOM 1158 C C . PRO A 1 154 ? 9.968 13.063 5.516 1.00 50.22 154 PRO A C 1
ATOM 1160 O O . PRO A 1 154 ? 9.547 13.553 6.557 1.00 50.22 154 PRO A O 1
ATOM 1163 N N . SER A 1 155 ? 10.201 13.808 4.428 1.00 46.69 155 SER A N 1
ATOM 1164 C CA . SER A 1 155 ? 9.935 15.250 4.350 1.00 46.69 155 SER A CA 1
ATOM 1165 C C . SER A 1 155 ? 8.566 15.604 3.758 1.00 46.69 155 SER A C 1
ATOM 1167 O O . SER A 1 155 ? 8.159 16.764 3.816 1.00 46.69 155 SER A O 1
ATOM 1169 N N . ALA A 1 156 ? 7.844 14.624 3.210 1.00 48.28 156 ALA A N 1
ATOM 1170 C CA . ALA A 1 156 ? 6.530 14.825 2.615 1.00 48.28 156 ALA A CA 1
ATOM 1171 C C . ALA A 1 156 ? 5.410 14.407 3.583 1.00 48.28 156 ALA A C 1
ATOM 1173 O O . ALA A 1 156 ? 5.448 13.325 4.161 1.00 48.28 156 ALA A O 1
ATOM 1174 N N . ASN A 1 157 ? 4.355 15.226 3.684 1.00 40.91 157 ASN A N 1
ATOM 1175 C CA . ASN A 1 157 ? 3.146 14.926 4.477 1.00 40.91 157 ASN A CA 1
ATOM 1176 C C . ASN A 1 157 ? 2.280 13.797 3.873 1.00 40.91 157 ASN A C 1
ATOM 1178 O O . ASN A 1 157 ? 1.186 13.509 4.352 1.00 40.91 157 ASN A O 1
ATOM 1182 N N . TYR A 1 158 ? 2.736 13.189 2.778 1.00 42.91 158 TYR A N 1
ATOM 1183 C CA . TYR A 1 158 ? 2.132 12.038 2.126 1.00 42.91 158 TYR A CA 1
ATOM 1184 C C . TYR A 1 158 ? 3.240 11.210 1.467 1.00 42.91 158 TYR A C 1
ATOM 1186 O O . TYR A 1 158 ? 4.230 11.752 0.979 1.00 42.91 158 TYR A O 1
ATOM 1194 N N . SER A 1 159 ? 3.087 9.886 1.433 1.00 46.59 159 SER A N 1
ATOM 1195 C CA . SER A 1 159 ? 3.997 8.998 0.702 1.00 46.59 159 SER A CA 1
ATOM 1196 C C . SER A 1 159 ? 3.224 8.274 -0.387 1.00 46.59 159 SER A C 1
ATOM 1198 O O . SER A 1 159 ? 2.357 7.453 -0.093 1.00 46.59 159 SER A O 1
ATOM 1200 N N . VAL A 1 160 ? 3.550 8.552 -1.652 1.00 47.72 160 VAL A N 1
ATOM 1201 C CA . VAL A 1 160 ? 3.072 7.726 -2.764 1.00 47.72 160 VAL A CA 1
ATOM 1202 C C . VAL A 1 160 ? 4.076 6.603 -2.969 1.00 47.72 160 VAL A C 1
ATOM 1204 O O . VAL A 1 160 ? 5.192 6.815 -3.448 1.00 47.72 160 VAL A O 1
ATOM 1207 N N . CYS A 1 161 ? 3.689 5.396 -2.564 1.00 55.31 161 CYS A N 1
ATOM 1208 C CA . CYS A 1 161 ? 4.328 4.196 -3.071 1.00 55.31 161 CYS A CA 1
ATOM 1209 C C . CYS A 1 161 ? 3.725 3.890 -4.449 1.00 55.31 161 CYS A C 1
ATOM 1211 O O . CYS A 1 161 ? 2.500 3.779 -4.531 1.00 55.31 161 CYS A O 1
ATOM 1213 N N . PRO A 1 162 ? 4.543 3.716 -5.505 1.00 62.81 162 PRO A N 1
ATOM 1214 C CA . PRO A 1 162 ? 5.971 3.368 -5.447 1.00 62.81 162 PRO A CA 1
ATOM 1215 C C . PRO A 1 162 ? 6.949 4.370 -6.124 1.00 62.81 162 PRO A C 1
ATOM 1217 O O . PRO A 1 162 ? 6.569 5.198 -6.942 1.00 62.81 162 PRO A O 1
ATOM 1220 N N . ARG A 1 163 ? 8.248 4.266 -5.801 1.00 68.25 163 ARG A N 1
ATOM 1221 C CA . ARG A 1 163 ? 9.374 5.023 -6.386 1.00 68.25 163 ARG A CA 1
ATOM 1222 C C . ARG A 1 163 ? 9.919 4.325 -7.630 1.00 68.25 163 ARG A C 1
ATOM 1224 O O . ARG A 1 163 ? 10.207 3.131 -7.584 1.00 68.25 163 ARG A O 1
ATOM 1231 N N . VAL A 1 164 ? 10.182 5.079 -8.697 1.00 69.81 164 VAL A N 1
ATOM 1232 C CA . VAL A 1 164 ? 10.907 4.581 -9.879 1.00 69.81 164 VAL A CA 1
ATOM 1233 C C . VAL A 1 164 ? 12.409 4.805 -9.724 1.00 69.81 164 VAL A C 1
ATOM 1235 O O . VAL A 1 164 ? 12.870 5.892 -9.375 1.00 69.81 164 VAL A O 1
ATOM 1238 N N . ILE A 1 165 ? 13.189 3.765 -10.001 1.00 73.75 165 ILE A N 1
ATOM 1239 C CA . ILE A 1 165 ? 14.649 3.783 -10.029 1.00 73.75 165 ILE A CA 1
ATOM 1240 C C . ILE A 1 165 ? 15.104 3.378 -11.431 1.00 73.75 165 ILE 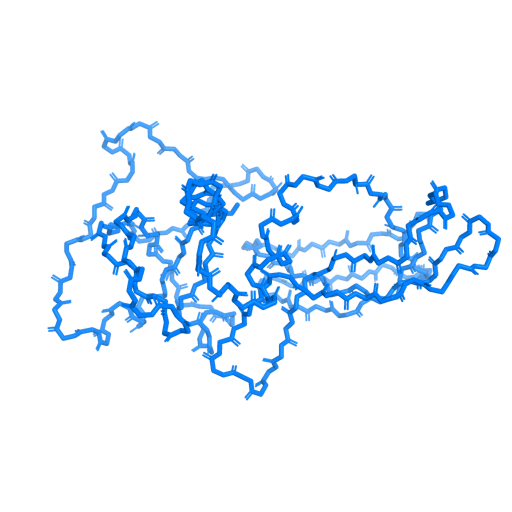A C 1
ATOM 1242 O O . ILE A 1 165 ? 14.704 2.332 -11.944 1.00 73.75 165 ILE A O 1
ATOM 1246 N N . LYS A 1 166 ? 15.985 4.183 -12.033 1.00 75.31 166 LYS A N 1
ATOM 1247 C CA . LYS A 1 166 ? 16.662 3.823 -13.2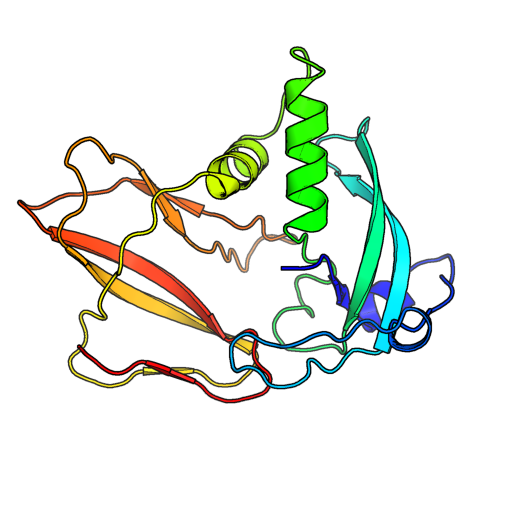85 1.00 75.31 166 LYS A CA 1
ATOM 1248 C C . LYS A 1 166 ? 17.664 2.703 -13.020 1.00 75.31 166 LYS A C 1
ATOM 1250 O O . LYS A 1 166 ? 18.520 2.825 -12.142 1.00 75.31 166 LYS A O 1
ATOM 1255 N N . MET A 1 167 ? 17.573 1.617 -13.778 1.00 74.56 167 MET A N 1
ATOM 1256 C CA . MET A 1 167 ? 18.499 0.499 -13.658 1.00 74.56 167 MET A CA 1
ATOM 1257 C C . MET A 1 167 ? 19.830 0.822 -14.326 1.00 74.56 167 MET A C 1
ATOM 1259 O O . MET A 1 167 ? 19.887 1.143 -15.509 1.00 74.56 167 MET A O 1
ATOM 1263 N N . GLN A 1 168 ? 20.916 0.645 -13.580 1.00 76.50 168 GLN A N 1
ATOM 1264 C CA . GLN A 1 168 ? 22.258 0.556 -14.147 1.00 76.50 168 GLN A CA 1
ATOM 1265 C C . GLN A 1 168 ? 22.659 -0.918 -14.176 1.00 76.50 168 GLN A C 1
ATOM 1267 O O . GLN A 1 168 ? 23.005 -1.509 -13.149 1.00 76.50 168 GLN A O 1
ATOM 1272 N N . GLN A 1 169 ? 22.509 -1.547 -15.340 1.00 74.25 169 GLN A N 1
ATOM 1273 C CA . GLN A 1 169 ? 22.853 -2.954 -15.522 1.00 74.25 169 GLN A CA 1
ATOM 1274 C C . GLN A 1 169 ? 24.351 -3.106 -15.811 1.00 74.25 169 GLN A C 1
ATOM 1276 O O . GLN A 1 169 ? 24.917 -2.384 -16.629 1.00 74.25 169 GLN A O 1
ATOM 1281 N N . HIS A 1 170 ? 24.986 -4.074 -15.154 1.00 77.38 170 HIS A N 1
ATOM 1282 C CA . HIS A 1 170 ? 26.373 -4.463 -15.395 1.00 77.38 170 HIS A CA 1
ATOM 1283 C C . HIS A 1 170 ? 26.398 -5.945 -15.788 1.00 77.38 170 HIS A C 1
ATOM 1285 O O . HIS A 1 170 ? 26.465 -6.833 -14.937 1.00 77.38 170 HIS A O 1
ATOM 1291 N N . GLY A 1 171 ? 26.286 -6.225 -17.089 1.00 78.81 171 GLY A N 1
ATOM 1292 C CA . GLY A 1 171 ? 26.057 -7.587 -17.580 1.00 78.81 171 GLY A CA 1
ATOM 1293 C C . GLY A 1 171 ? 24.707 -8.131 -17.096 1.00 78.81 171 GLY A C 1
ATOM 1294 O O . GLY A 1 171 ? 23.713 -7.415 -17.110 1.00 78.81 171 GLY A O 1
ATOM 1295 N N . ASN A 1 172 ? 24.670 -9.376 -16.609 1.00 73.75 172 ASN A N 1
ATOM 1296 C CA . ASN A 1 172 ? 23.428 -10.049 -16.184 1.00 73.75 172 ASN A CA 1
ATOM 1297 C C . ASN A 1 172 ? 22.964 -9.696 -14.759 1.00 73.75 172 ASN A C 1
ATOM 1299 O O . ASN A 1 172 ? 22.092 -10.376 -14.199 1.00 73.75 172 ASN A O 1
ATOM 1303 N N . CYS A 1 173 ? 23.578 -8.696 -14.125 1.00 78.69 173 CYS A N 1
ATOM 1304 C CA . CYS A 1 173 ? 23.221 -8.265 -12.784 1.00 78.69 173 CYS A CA 1
ATOM 1305 C C . CYS A 1 173 ? 23.006 -6.755 -12.707 1.00 78.69 173 CYS A C 1
ATOM 1307 O O . CYS A 1 173 ? 23.597 -5.965 -13.443 1.00 78.69 173 CYS A O 1
ATOM 1309 N N . CYS A 1 174 ? 22.154 -6.352 -11.772 1.00 83.44 174 CYS A N 1
ATOM 1310 C CA . CYS A 1 174 ? 21.945 -4.955 -11.443 1.00 83.44 174 CYS A CA 1
ATOM 1311 C C . CYS A 1 174 ? 21.950 -4.780 -9.932 1.00 83.44 174 CYS A C 1
ATOM 1313 O O . CYS A 1 174 ? 21.329 -5.560 -9.203 1.00 83.44 174 CYS A O 1
ATOM 1315 N N . LYS A 1 175 ? 22.664 -3.752 -9.472 1.00 84.25 175 LYS A N 1
ATOM 1316 C CA . LYS A 1 175 ? 22.611 -3.306 -8.084 1.00 84.25 175 LYS A CA 1
ATOM 1317 C C . LYS A 1 175 ? 21.450 -2.337 -7.939 1.00 84.25 175 LYS A C 1
ATOM 1319 O O . LYS A 1 175 ? 21.364 -1.361 -8.675 1.00 84.25 175 LYS A O 1
ATOM 1324 N N . ILE A 1 176 ? 20.575 -2.616 -6.987 1.00 82.56 176 ILE A N 1
ATOM 1325 C CA . ILE A 1 176 ? 19.371 -1.833 -6.735 1.00 82.56 176 ILE A CA 1
ATOM 1326 C C . ILE A 1 176 ? 19.335 -1.510 -5.250 1.00 82.56 176 ILE A C 1
ATOM 1328 O O . ILE A 1 176 ? 19.571 -2.378 -4.406 1.00 82.56 176 ILE A O 1
ATOM 1332 N N . TYR A 1 177 ? 19.032 -0.258 -4.937 1.00 80.62 177 TYR A N 1
ATOM 1333 C CA . TYR A 1 177 ? 18.754 0.158 -3.575 1.00 80.62 177 TYR A CA 1
ATOM 1334 C C . TYR A 1 177 ? 17.262 -0.004 -3.308 1.00 80.62 177 TYR A C 1
ATOM 1336 O O . TYR A 1 177 ? 16.444 0.609 -3.988 1.00 80.62 177 TYR A O 1
ATOM 1344 N N . VAL A 1 178 ? 16.907 -0.859 -2.355 1.00 77.12 178 VAL A N 1
ATOM 1345 C CA . VAL A 1 178 ? 15.517 -1.216 -2.066 1.00 77.12 178 VAL A CA 1
ATOM 1346 C C . VAL A 1 178 ? 15.205 -0.823 -0.632 1.00 77.12 178 VAL A C 1
ATOM 1348 O O . VAL A 1 178 ? 15.891 -1.259 0.292 1.00 77.12 178 VAL A O 1
ATOM 1351 N N . LYS A 1 179 ? 14.164 -0.014 -0.433 1.00 76.25 179 LYS A N 1
ATOM 1352 C CA . LYS A 1 179 ? 13.552 0.137 0.888 1.00 76.25 179 LYS A CA 1
ATOM 1353 C C . LYS A 1 179 ? 12.651 -1.063 1.143 1.00 76.25 179 LYS A C 1
ATOM 1355 O O . LYS A 1 179 ? 11.883 -1.446 0.268 1.00 76.25 179 LYS A O 1
ATOM 1360 N N . VAL A 1 180 ? 12.808 -1.671 2.310 1.00 75.81 180 VAL A N 1
ATOM 1361 C CA . VAL A 1 180 ? 11.961 -2.763 2.782 1.00 75.81 180 VAL A CA 1
ATOM 1362 C C . VAL A 1 180 ? 11.252 -2.279 4.030 1.00 75.81 180 VAL A C 1
ATOM 1364 O O . VAL A 1 180 ? 11.906 -1.995 5.038 1.00 75.81 180 VAL A O 1
ATOM 1367 N N . CYS A 1 181 ? 9.929 -2.200 3.956 1.00 74.12 181 CYS A N 1
ATOM 1368 C CA . CYS A 1 181 ? 9.078 -1.947 5.102 1.00 74.12 181 CYS A CA 1
ATOM 1369 C C . CYS A 1 181 ? 8.598 -3.264 5.726 1.00 74.12 181 CYS A C 1
ATOM 1371 O O . CYS A 1 181 ? 7.967 -4.101 5.074 1.00 74.12 181 CYS A O 1
ATOM 1373 N N . ASN A 1 182 ? 8.869 -3.466 7.015 1.00 75.38 182 ASN A N 1
ATOM 1374 C CA . ASN A 1 182 ? 8.253 -4.548 7.766 1.00 75.38 182 ASN A CA 1
ATOM 1375 C C . ASN A 1 182 ? 6.862 -4.128 8.252 1.00 75.38 182 ASN A C 1
ATOM 1377 O O . ASN A 1 182 ? 6.692 -3.699 9.387 1.00 75.38 182 ASN A O 1
ATOM 1381 N N . MET A 1 183 ? 5.847 -4.337 7.421 1.00 69.19 183 MET A N 1
ATOM 1382 C CA . MET A 1 183 ? 4.445 -4.068 7.770 1.00 69.19 183 MET A CA 1
ATOM 1383 C C . MET A 1 183 ? 3.842 -5.057 8.784 1.00 69.19 183 MET A C 1
ATOM 1385 O O . MET A 1 183 ? 2.656 -4.972 9.100 1.00 69.19 183 MET A O 1
ATOM 1389 N N . THR A 1 184 ? 4.606 -6.044 9.260 1.00 67.69 184 THR A N 1
ATOM 1390 C CA . THR A 1 184 ? 4.091 -7.063 10.182 1.00 67.69 184 THR A CA 1
ATOM 1391 C C . THR A 1 184 ? 4.250 -6.636 11.639 1.00 67.69 184 THR A C 1
ATOM 1393 O O . THR A 1 184 ? 5.164 -5.897 12.002 1.00 67.69 184 THR A O 1
ATOM 1396 N N . GLY A 1 185 ? 3.398 -7.180 12.511 1.00 71.88 185 GLY A N 1
ATOM 1397 C CA . GLY A 1 185 ? 3.503 -6.995 13.962 1.00 71.88 185 GLY A CA 1
ATOM 1398 C C . GLY A 1 185 ? 4.638 -7.790 14.624 1.00 71.88 185 GLY A C 1
ATOM 1399 O O . GLY A 1 185 ? 4.661 -7.898 15.849 1.00 71.88 185 GLY A O 1
ATOM 1400 N N . LYS A 1 186 ? 5.549 -8.393 13.848 1.00 74.94 186 LYS A N 1
ATOM 1401 C CA . LYS A 1 186 ? 6.647 -9.236 14.338 1.00 74.94 186 LYS A CA 1
ATOM 1402 C C . LYS A 1 186 ? 7.964 -8.871 13.649 1.00 74.94 186 LYS A C 1
ATOM 1404 O O . LYS A 1 186 ? 7.950 -8.364 12.534 1.00 74.94 186 LYS A O 1
ATOM 1409 N N . PRO A 1 187 ? 9.123 -9.125 14.274 1.00 84.12 187 PRO A N 1
ATOM 1410 C CA . PRO A 1 187 ? 10.400 -8.933 13.601 1.00 84.12 187 PRO A CA 1
ATOM 1411 C C . PRO A 1 187 ? 10.568 -9.892 12.416 1.00 84.12 187 PRO A C 1
ATOM 1413 O O . PRO A 1 187 ? 10.254 -11.078 12.532 1.00 84.12 187 PRO A O 1
ATOM 1416 N N . ILE A 1 188 ? 11.155 -9.408 11.322 1.00 86.31 188 ILE A N 1
ATOM 1417 C CA . ILE A 1 188 ? 11.577 -10.231 10.182 1.00 86.31 188 ILE A CA 1
ATOM 1418 C C . ILE A 1 188 ? 13.104 -10.282 10.096 1.00 86.31 188 ILE A C 1
ATOM 1420 O O . ILE A 1 188 ? 13.802 -9.335 10.461 1.00 86.31 188 ILE A O 1
ATOM 1424 N N . VAL A 1 189 ? 13.641 -11.406 9.617 1.00 88.00 189 VAL A N 1
ATOM 1425 C CA . VAL A 1 189 ? 15.085 -11.582 9.408 1.00 88.00 189 VAL A CA 1
ATOM 1426 C C . VAL A 1 189 ? 15.344 -11.912 7.947 1.00 88.00 189 VAL A C 1
ATOM 1428 O O . VAL A 1 189 ? 15.031 -13.005 7.474 1.00 88.00 189 VAL A O 1
ATOM 1431 N N . LEU A 1 190 ? 15.963 -10.971 7.242 1.00 84.56 190 LEU A N 1
ATOM 1432 C CA . LEU A 1 190 ? 16.407 -11.140 5.868 1.00 84.56 190 LEU A CA 1
ATOM 1433 C C . LEU A 1 190 ? 17.782 -11.801 5.880 1.00 84.56 190 LEU A C 1
ATOM 1435 O O . LEU A 1 190 ? 18.776 -11.202 6.296 1.00 84.56 190 LEU A O 1
ATOM 1439 N N . LYS A 1 191 ? 17.838 -13.062 5.452 1.00 81.69 191 LYS A N 1
ATOM 1440 C CA . LYS A 1 191 ? 19.090 -13.820 5.374 1.00 81.69 191 LYS A CA 1
ATOM 1441 C C . LYS A 1 191 ? 19.803 -13.552 4.038 1.00 81.69 191 LYS A C 1
ATOM 1443 O O . LYS A 1 191 ? 19.129 -13.493 3.008 1.00 81.69 191 LYS A O 1
ATOM 1448 N N . PRO A 1 192 ? 21.145 -13.453 4.030 1.00 76.94 192 PRO A N 1
ATOM 1449 C CA . PRO A 1 192 ? 21.927 -13.511 2.799 1.00 76.94 192 PRO A CA 1
ATOM 1450 C C . PRO A 1 192 ? 21.637 -14.823 2.058 1.00 76.94 192 PRO A C 1
ATOM 1452 O O . PRO A 1 192 ? 21.537 -15.874 2.694 1.00 76.94 192 PRO A O 1
ATOM 1455 N N . LYS A 1 193 ? 21.500 -14.763 0.732 1.00 60.50 193 LYS A N 1
ATOM 1456 C CA . LYS A 1 193 ? 21.286 -15.914 -0.162 1.00 60.50 193 LYS A CA 1
ATOM 1457 C C . LYS A 1 193 ? 22.230 -15.855 -1.356 1.00 60.50 193 LYS A C 1
ATOM 1459 O O . LYS A 1 193 ? 22.700 -14.748 -1.679 1.00 60.50 193 LYS A O 1
#